Protein 2J67 (pdb70)

Secondary structure (DSSP, 8-state):
---S--EEEEEE--GGGHHHIIIIIHHHHTT-----EEEHHHH--TTS-HHHHHHHHHHTEEEEEEEE-HHHHHHTGGGTHHHHTT---EEEEESS---GGGS-TT-HHHHHHHHTT-SEEPPSSGGGHHHHHHHHHHHH-/---SEEEEEE--GGGHHHIIIIIHHHHHHSSTT--EEEHHHH--TTS-HHHHHHHHHHTEEEEEEEESHHIIIIIHHHHHHHHHHTTTTTS--TTEEEEESS-------S-SEEPPSSGGGHHHHHHHHHHHH-

Foldseek 3Di:
DAPQADFQEEEDEDVVCVCCCPVPVVVLVCVVVPGGYHYCVPDVDPVDDLLVVVCCRQRNYLAYEYEDDQRCQVPPCVSCCVPVVPDPNYAYEDAYDDPLVSHDPPPVVVSVCVVVVVHQYDDPPVVCVVVSSVVVVVVRD/DQADALEEEAEFVVCVCCCPVPVVCLLCVVPVPHGYDYCVPQPDVVDDLLRSVVCSQVNHQAYEYEDDPSCVVPPVVSVVVVCVVVVVLVDPDLRYAYEDDDDDDPCSPDRHQYDDPDPVCSVVSSVVVNVSSD

Sequence (275 aa):
LKRNNVRFHAFISYSEHDSLWVKNELIPNLEKEDSILICLYESYFDPGKSISENIVSFIEKSYYKSIFVLSPNFVQNEWCHYEFYFAHHNHIILILLEPIPFYCIPTRYHKLKALLEKKAYLEWPKDRRKCGLFWANLRAAINRNVRFHAFISYSEHDSLWVKNELIPNLEKEDGSILICLYESYFDPGKSISENIVSFIEKSYKSIFVLSPNFVQNEWCHYEFYFAHHNLFHENSDHIILILLEPIPFYEKKAYLEWPKDRRKCGLFWANLRAAIN

InterPro domains:
  IPR000157 Toll/interleukin-1 receptor homology (TIR) domain [PF01582] (637-775)
  IPR000157 Toll/interleukin-1 receptor homology (TIR) domain [PS50104] (632-775)
  IPR000157 Toll/interleukin-1 receptor homology (TIR) domain [SM00255] (633-778)
  IPR000483 Cysteine-rich flanking region, C-terminal [SM00082] (522-575)
  IPR001611 Leucine-rich repeat [PF13855] (73-129)
  IPR001611 Leucine-rich repeat [PS51450] (97-118)
  IPR003591 Leucine-rich repeat, typical subtype [SM00369] (71-94)
  IPR003591 Leucine-rich repeat, typical subtype [SM00369] (116-139)
  IPR003591 Leucine-rich repeat, typical subtype [SM00369] (371-395)
  IPR003591 Leucine-rich repeat, typical subtype [SM00369] (441-465)
  IPR017241 Toll-like receptor [PIRSF037595] (2-784)
  IPR032675 Leucine-rich repeat domain superfamily [G3DSA:3.80.10.10] (30-579)
  IPR035897 Toll/interleukin-1 receptor homology (TIR) domain superfamily [G3DSA:3.40.50.10140] (623-781)
  IPR035897 Toll/interleukin-1 receptor homology (TIR) domain superfamily [SSF52200] (630-776)

Organism: Homo sapiens (NCBI:txid9606)

CATH classification: 3.40.50.10140

B-factor: mean 34.03, std 8.33, range [13.89, 66.3]

Structure (mmCIF, N/CA/C/O backbone):
data_2J67
#
_entry.id   2J67
#
_cell.length_a   66.200
_cell.length_b   43.300
_cell.length_c   71.300
_cell.angle_alpha   90.00
_cell.angle_beta   101.00
_cell.angle_gamma   90.00
#
_symmetry.space_group_name_H-M   'P 1 21 1'
#
loop_
_entity.id
_entity.type
_entity.pdbx_description
1 polymer 'TOLL LIKE RECEPTOR 10'
2 water water
#
loop_
_atom_site.group_PDB
_atom_site.id
_atom_site.type_symbol
_atom_site.label_atom_id
_atom_site.label_alt_id
_atom_site.label_comp_id
_atom_site.label_asym_id
_atom_site.label_entity_id
_atom_site.label_seq_id
_atom_site.pdbx_PDB_ins_code
_atom_site.Cartn_x
_atom_site.Cartn_y
_atom_site.Cartn_z
_atom_site.occupancy
_atom_site.B_iso_or_equiv
_atom_site.auth_seq_id
_atom_site.auth_comp_id
_atom_site.auth_asym_id
_atom_site.auth_atom_id
_atom_site.pdbx_PDB_model_num
ATOM 1 N N . LEU A 1 30 ? 35.894 13.908 59.432 1.00 44.70 628 LEU A N 1
ATOM 2 C CA . LEU A 1 30 ? 35.770 15.241 60.103 1.00 45.03 628 LEU A CA 1
ATOM 3 C C . LEU A 1 30 ? 37.073 15.616 60.810 1.00 45.52 628 LEU A C 1
ATOM 4 O O . LEU A 1 30 ? 37.547 14.877 61.677 1.00 45.54 628 LEU A O 1
ATOM 9 N N . LYS A 1 31 ? 37.630 16.775 60.448 1.00 45.92 629 LYS A N 1
ATOM 10 C CA . LYS A 1 31 ? 38.968 17.183 60.894 1.00 45.68 629 LYS A CA 1
ATOM 11 C C . LYS A 1 31 ? 38.997 17.655 62.346 1.00 45.33 629 LYS A C 1
ATOM 12 O O . LYS A 1 31 ? 37.980 18.110 62.873 1.00 46.97 629 LYS A O 1
ATOM 18 N N . ARG A 1 32 ? 40.162 17.529 62.988 1.00 44.11 630 ARG A N 1
ATOM 19 C CA . ARG A 1 32 ? 40.338 17.906 64.395 1.00 43.39 630 ARG A CA 1
ATOM 20 C C . ARG A 1 32 ? 41.355 19.047 64.546 1.00 42.42 630 ARG A C 1
ATOM 21 O O . ARG A 1 32 ? 42.183 19.285 63.658 1.00 41.94 630 ARG A O 1
ATOM 29 N N . ASN A 1 33 ? 41.266 19.728 65.689 1.00 41.95 631 ASN A N 1
ATOM 30 C CA A ASN A 1 33 ? 42.154 20.836 66.027 0.50 41.65 631 ASN A CA 1
ATOM 31 C CA B ASN A 1 33 ? 42.076 20.916 66.027 0.50 41.69 631 ASN A CA 1
ATOM 32 C C . ASN A 1 33 ? 42.700 21.596 64.826 1.00 41.12 631 ASN A C 1
ATOM 33 O O . ASN A 1 33 ? 43.917 21.677 64.686 1.00 41.22 631 ASN A O 1
ATOM 42 N N . VAL A 1 34 ? 41.830 22.122 63.968 1.00 40.74 632 VAL A N 1
ATOM 43 C CA . VAL A 1 34 ? 42.276 22.798 62.754 1.00 41.38 632 VAL A CA 1
ATOM 44 C C . VAL A 1 34 ? 42.695 24.208 63.125 1.00 41.86 632 VAL A C 1
ATOM 45 O O . VAL A 1 34 ? 41.912 24.962 63.694 1.00 42.74 632 VAL A O 1
ATOM 49 N N . ARG A 1 35 ? 43.939 24.558 62.847 1.00 40.87 633 ARG A N 1
ATOM 50 C CA . ARG A 1 35 ? 44.449 25.880 63.235 1.00 40.34 633 ARG A CA 1
ATOM 51 C C . ARG A 1 35 ? 44.709 26.786 62.034 1.00 39.48 633 ARG A C 1
ATOM 52 O O . ARG A 1 35 ? 44.978 27.969 62.242 1.00 38.61 633 ARG A O 1
ATOM 60 N N . PHE A 1 36 ? 44.664 26.211 60.809 1.00 38.67 634 PHE A N 1
ATOM 61 C CA . PHE A 1 36 ? 45.017 26.894 59.541 1.00 37.20 634 PHE A CA 1
ATOM 62 C C . PHE A 1 36 ? 43.991 26.631 58.418 1.00 36.76 634 PHE A C 1
ATOM 63 O O . PHE A 1 36 ? 43.448 25.537 58.295 1.00 37.88 634 PHE A O 1
ATOM 71 N N . HIS A 1 37 ? 43.721 27.641 57.595 1.00 35.34 635 HIS A N 1
ATOM 72 C CA . HIS A 1 37 ? 42.963 27.434 56.372 1.00 32.51 635 HIS A CA 1
ATOM 73 C C . HIS A 1 37 ? 43.727 26.557 55.357 1.00 31.69 635 HIS A C 1
ATOM 74 O O . HIS A 1 37 ? 43.113 25.766 54.648 1.00 31.74 635 HIS A O 1
ATOM 81 N N . ALA A 1 38 ? 45.049 26.716 55.279 1.00 28.44 636 ALA A N 1
ATOM 82 C CA . ALA A 1 38 ? 45.823 26.109 54.218 1.00 28.87 636 ALA A CA 1
ATOM 83 C C . ALA A 1 38 ? 47.258 25.874 54.668 1.00 27.99 636 ALA A C 1
ATOM 84 O O . ALA A 1 38 ? 47.853 26.722 55.324 1.00 29.38 636 ALA A O 1
ATOM 86 N N . PHE A 1 39 ? 47.744 24.688 54.348 1.00 24.83 637 PHE A N 1
ATOM 87 C CA . PHE A 1 39 ? 49.143 24.349 54.466 1.00 25.86 637 PHE A CA 1
ATOM 88 C C . PHE A 1 39 ? 49.692 24.416 53.041 1.00 24.66 637 PHE A C 1
ATOM 89 O O . PHE A 1 39 ? 49.021 23.968 52.134 1.00 24.80 637 PHE A O 1
ATOM 97 N N . ILE A 1 40 ? 50.861 25.040 52.862 1.00 24.20 638 ILE A N 1
ATOM 98 C CA . ILE A 1 40 ? 51.492 25.104 51.551 1.00 24.41 638 ILE A CA 1
ATOM 99 C C . ILE A 1 40 ? 52.834 24.390 51.622 1.00 23.86 638 ILE A C 1
ATOM 100 O O . ILE A 1 40 ? 53.748 24.800 52.383 1.00 24.56 638 ILE A O 1
ATOM 105 N N . SER A 1 41 ? 52.929 23.314 50.836 1.00 23.60 639 SER A N 1
ATOM 106 C CA . SER A 1 41 ? 54.125 22.505 50.748 1.00 23.68 639 SER A CA 1
ATOM 107 C C . SER A 1 41 ? 54.839 22.803 49.443 1.00 24.81 639 SER A C 1
ATOM 108 O O . SER A 1 41 ? 54.242 22.684 48.368 1.00 27.14 639 SER A O 1
ATOM 111 N N . TYR A 1 42 ? 56.127 23.122 49.506 1.00 25.29 640 TYR A N 1
ATOM 112 C CA . TYR A 1 42 ? 56.876 23.482 48.296 1.00 22.53 640 TYR A CA 1
ATOM 113 C C . TYR A 1 42 ? 58.342 23.332 48.485 1.00 22.39 640 TYR A C 1
ATOM 114 O O . TYR A 1 42 ? 58.795 23.332 49.608 1.00 23.25 640 TYR A O 1
ATOM 123 N N . SER A 1 43 ? 59.078 23.210 47.370 1.00 23.86 641 SER A N 1
ATOM 124 C CA . SER A 1 43 ? 60.512 23.428 47.324 1.00 23.12 641 SER A CA 1
ATOM 125 C C . SER A 1 43 ? 60.850 24.888 47.502 1.00 24.59 641 SER A C 1
ATOM 126 O O . SER A 1 43 ? 60.311 25.757 46.782 1.00 21.82 641 SER A O 1
ATOM 129 N N . GLU A 1 44 ? 61.833 25.151 48.370 1.00 25.24 642 GLU A N 1
ATOM 130 C CA . GLU A 1 44 ? 62.340 26.504 48.502 1.00 26.41 642 GLU A CA 1
ATOM 131 C C . GLU A 1 44 ? 62.776 27.085 47.128 1.00 26.93 642 GLU A C 1
ATOM 132 O O . GLU A 1 44 ? 62.713 28.289 46.922 1.00 25.48 642 GLU A O 1
ATOM 138 N N . HIS A 1 45 ? 63.155 26.241 46.168 1.00 26.27 643 HIS A N 1
ATOM 139 C CA . HIS A 1 45 ? 63.470 26.744 44.809 1.00 25.99 643 HIS A CA 1
ATOM 140 C C . HIS A 1 45 ? 62.262 27.372 44.084 1.00 24.94 643 HIS A C 1
ATOM 141 O O . HIS A 1 45 ? 62.425 28.124 43.138 1.00 24.78 643 HIS A O 1
ATOM 148 N N . ASP A 1 46 ? 61.056 27.104 44.581 1.00 24.90 644 ASP A N 1
ATOM 149 C CA . ASP A 1 46 ? 59.832 27.675 44.043 1.00 23.68 644 ASP A CA 1
ATOM 150 C C . ASP A 1 46 ? 59.244 28.730 44.982 1.00 22.83 644 ASP A C 1
ATOM 151 O O . ASP A 1 46 ? 58.075 29.099 44.832 1.00 22.44 644 ASP A O 1
ATOM 156 N N . SER A 1 47 ? 60.066 29.175 45.934 1.00 22.42 645 SER A N 1
ATOM 157 C CA . SER A 1 47 ? 59.765 30.301 46.890 1.00 24.94 645 SER A CA 1
ATOM 158 C C . SER A 1 47 ? 59.137 31.546 46.273 1.00 23.78 645 SER A C 1
ATOM 159 O O . SER A 1 47 ? 58.164 32.106 46.771 1.00 26.69 645 SER A O 1
ATOM 162 N N . LEU A 1 48 ? 59.750 32.011 45.225 1.00 22.70 646 LEU A N 1
ATOM 163 C CA . LEU A 1 48 ? 59.348 33.287 44.701 1.00 23.53 646 LEU A CA 1
ATOM 164 C C . LEU A 1 48 ? 57.918 33.180 44.197 1.00 21.62 646 LEU A C 1
ATOM 165 O O . LEU A 1 48 ? 57.110 34.017 44.505 1.00 22.38 646 LEU A O 1
ATOM 170 N N . TRP A 1 49 ? 57.538 32.087 43.564 1.00 19.84 647 TRP A N 1
ATOM 171 C CA . TRP A 1 49 ? 56.166 31.993 43.103 1.00 19.79 647 TRP A CA 1
ATOM 172 C C . TRP A 1 49 ? 55.252 31.873 44.293 1.00 19.08 647 TRP A C 1
ATOM 173 O O . TR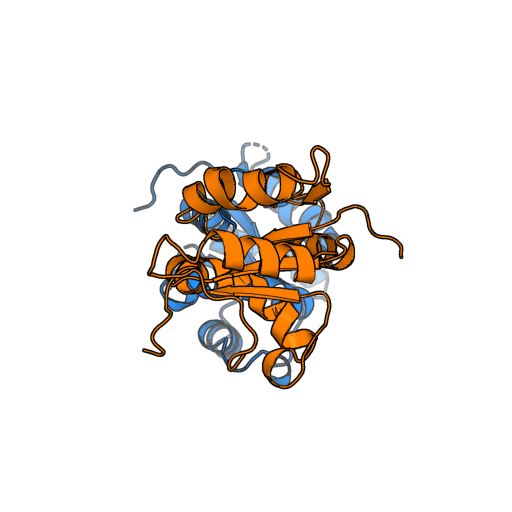P A 1 49 ? 54.171 32.456 44.331 1.00 17.13 647 TRP A O 1
ATOM 184 N N . VAL A 1 50 ? 55.656 31.064 45.263 1.00 21.11 648 VAL A N 1
ATOM 185 C CA . VAL A 1 50 ? 54.797 30.800 46.392 1.00 21.16 648 VAL A CA 1
ATOM 186 C C . VAL A 1 50 ? 54.522 32.098 47.141 1.00 22.39 648 VAL A C 1
ATOM 187 O O . VAL A 1 50 ? 53.376 32.425 47.447 1.00 23.98 648 VAL A O 1
ATOM 191 N N . LYS A 1 51 ? 55.574 32.830 47.432 1.00 23.34 649 LYS A N 1
ATOM 192 C CA . LYS A 1 51 ? 55.447 34.038 48.242 1.00 25.66 649 LYS A CA 1
ATOM 193 C C . LYS A 1 51 ? 55.059 35.325 47.464 1.00 24.84 649 LYS A C 1
ATOM 194 O O . LYS A 1 51 ? 54.324 36.164 47.985 1.00 24.02 649 LYS A O 1
ATOM 200 N N . ASN A 1 52 ? 55.485 35.460 46.215 1.00 25.91 650 ASN A N 1
ATOM 201 C CA . ASN A 1 52 ? 55.028 36.588 45.339 1.00 26.61 650 ASN A CA 1
ATOM 202 C C . ASN A 1 52 ? 53.701 36.436 44.569 1.00 26.16 650 ASN A C 1
ATOM 203 O O . ASN A 1 52 ? 53.174 37.456 44.091 1.00 27.33 650 ASN A O 1
ATOM 208 N N . GLU A 1 53 ? 53.230 35.195 44.347 1.00 23.94 651 GLU A N 1
ATOM 209 C CA . GLU A 1 53 ? 52.000 34.924 43.592 1.00 25.04 651 GLU A CA 1
ATOM 210 C C . GLU A 1 53 ? 50.913 34.244 44.462 1.00 25.50 651 GLU A C 1
ATOM 211 O O . GLU A 1 53 ? 49.860 34.845 44.732 1.00 25.51 651 GLU A O 1
ATOM 217 N N . LEU A 1 54 ? 51.164 33.000 44.886 1.00 24.70 652 LEU A N 1
ATOM 218 C CA . LEU A 1 54 ? 50.172 32.203 45.640 1.00 24.73 652 LEU A CA 1
ATOM 219 C C . LEU A 1 54 ? 49.708 32.816 46.966 1.00 24.12 652 LEU A C 1
ATOM 220 O O . LEU A 1 54 ? 48.517 32.954 47.194 1.00 25.16 652 LEU A O 1
ATOM 225 N N . ILE A 1 55 ? 50.613 33.149 47.868 1.00 23.22 653 ILE A N 1
ATOM 226 C CA . ILE A 1 55 ? 50.156 33.697 49.150 1.00 24.10 653 ILE A CA 1
ATOM 227 C C . ILE A 1 55 ? 49.419 35.034 48.997 1.00 25.74 653 ILE A C 1
ATOM 228 O O . ILE A 1 55 ? 48.368 35.208 49.587 1.00 28.04 653 ILE A O 1
ATOM 233 N N . PRO A 1 56 ? 49.956 35.994 48.226 1.00 26.87 654 PRO A N 1
ATOM 234 C CA . PRO A 1 56 ? 49.134 37.190 48.006 1.00 29.10 654 PRO A CA 1
ATOM 235 C C . PRO A 1 56 ? 47.706 36.903 47.517 1.00 30.94 654 PRO A C 1
ATOM 236 O O . PRO A 1 56 ? 46.764 37.540 47.964 1.00 30.36 654 PRO A O 1
ATOM 240 N N . ASN A 1 57 ? 47.536 35.929 46.634 1.00 33.27 655 ASN A N 1
ATOM 241 C CA . ASN A 1 57 ? 46.193 35.620 46.160 1.00 33.83 655 ASN A CA 1
ATOM 242 C C . ASN A 1 57 ? 45.289 34.930 47.204 1.00 35.02 655 ASN A C 1
ATOM 243 O O . ASN A 1 57 ? 44.077 35.097 47.154 1.00 36.26 655 ASN A O 1
ATOM 248 N N . LEU A 1 58 ? 45.868 34.166 48.127 1.00 35.61 656 LEU A N 1
ATOM 249 C CA . LEU A 1 58 ? 45.094 33.544 49.220 1.00 37.39 656 LEU A CA 1
ATOM 250 C C . LEU A 1 58 ? 44.694 34.591 50.257 1.00 39.69 656 LEU A C 1
ATOM 251 O O . LEU A 1 58 ? 43.533 34.663 50.672 1.00 39.48 656 LEU A O 1
ATOM 256 N N . GLU A 1 59 ? 45.642 35.440 50.629 1.00 42.17 657 GLU A N 1
ATOM 257 C CA . GLU A 1 59 ? 45.337 36.577 51.480 1.00 44.80 657 GLU A CA 1
ATOM 258 C C . GLU A 1 59 ? 44.377 37.561 50.769 1.00 48.09 657 GLU A C 1
ATOM 259 O O . GLU A 1 59 ? 44.410 38.767 51.030 1.00 49.16 657 GLU A O 1
ATOM 265 N N . LYS A 1 60 ? 43.529 37.046 49.869 1.00 51.11 658 LYS A N 1
ATOM 266 C CA . LYS A 1 60 ? 42.363 37.789 49.367 1.00 52.43 658 LYS A CA 1
ATOM 267 C C . LYS A 1 60 ? 41.043 37.325 50.008 1.00 54.36 658 LYS A C 1
ATOM 268 O O . LYS A 1 60 ? 39.965 37.457 49.421 1.00 55.47 658 LYS A O 1
ATOM 274 N N . GLU A 1 61 ? 41.170 36.723 51.188 1.00 55.24 659 GLU A N 1
ATOM 275 C CA . GLU A 1 61 ? 40.470 37.215 52.378 1.00 56.13 659 GLU A CA 1
ATOM 276 C C . GLU A 1 61 ? 41.687 37.659 53.198 1.00 56.51 659 GLU A C 1
ATOM 277 O O . GLU A 1 61 ? 42.453 36.819 53.692 1.00 56.89 659 GLU A O 1
ATOM 283 N N . ASP A 1 62 ? 41.908 38.967 53.276 1.00 56.47 660 ASP A N 1
ATOM 284 C CA . ASP A 1 62 ? 43.239 39.502 53.604 1.00 56.61 660 ASP A CA 1
ATOM 285 C C . ASP A 1 62 ? 43.590 39.433 55.077 1.00 56.73 660 ASP A C 1
ATOM 286 O O . ASP A 1 62 ? 44.702 39.787 55.458 1.00 56.69 660 ASP A O 1
ATOM 291 N N . SER A 1 64 ? 42.980 37.829 57.549 1.00 31.58 662 SER A N 1
ATOM 292 C CA . SER A 1 64 ? 42.306 36.797 58.341 1.00 32.44 662 SER A CA 1
ATOM 293 C C . SER A 1 64 ? 42.632 35.342 57.947 1.00 32.78 662 SER A C 1
ATOM 294 O O . SER A 1 64 ? 42.371 34.437 58.730 1.00 35.76 662 SER A O 1
ATOM 297 N N . ILE A 1 65 ? 43.183 35.098 56.765 1.00 31.55 663 ILE A N 1
ATOM 298 C CA . ILE A 1 65 ? 43.476 33.709 56.362 1.00 31.18 663 ILE A CA 1
ATOM 299 C C . ILE A 1 65 ? 44.775 33.241 56.958 1.00 30.14 663 ILE A C 1
ATOM 300 O O . ILE A 1 65 ? 45.779 33.943 56.916 1.00 29.81 663 ILE A O 1
ATOM 305 N N . LEU A 1 66 ? 44.746 32.034 57.509 1.00 29.47 664 LEU A N 1
ATOM 306 C CA . LEU A 1 66 ? 45.816 31.562 58.350 1.00 27.88 664 LEU A CA 1
ATOM 307 C C . LEU A 1 66 ? 46.476 30.440 57.588 1.00 28.09 664 LEU A C 1
ATOM 308 O O . LEU A 1 66 ? 45.809 29.465 57.226 1.00 27.21 664 LEU A O 1
ATOM 313 N N . ILE A 1 67 ? 47.790 30.588 57.367 1.00 27.66 665 ILE A N 1
ATOM 314 C CA . ILE A 1 67 ? 48.576 29.771 56.463 1.00 25.20 665 ILE A CA 1
ATOM 315 C C . ILE A 1 67 ? 49.691 29.064 57.235 1.00 25.50 665 ILE A C 1
ATOM 316 O O . ILE A 1 67 ? 50.496 29.687 57.918 1.00 26.26 665 ILE A O 1
ATOM 321 N N . CYS A 1 68 ? 49.735 27.741 57.131 1.00 25.40 666 CYS A N 1
ATOM 322 C CA . CYS A 1 68 ? 50.811 26.960 57.723 1.00 23.65 666 CYS A CA 1
ATOM 323 C C . CYS A 1 68 ? 51.887 26.712 56.690 1.00 22.84 666 CYS A C 1
ATOM 324 O O . CYS A 1 68 ? 51.640 26.246 55.559 1.00 24.14 666 CYS A O 1
ATOM 327 N N . LEU A 1 69 ? 53.104 26.977 57.110 1.00 21.78 667 LEU A N 1
ATOM 328 C CA . LEU A 1 69 ? 54.271 26.878 56.262 1.00 22.93 667 LEU A CA 1
ATOM 329 C C . LEU A 1 69 ? 55.304 26.194 57.129 1.00 22.32 667 LEU A C 1
ATOM 330 O O . LEU A 1 69 ? 55.481 26.524 58.279 1.00 21.91 667 LEU A O 1
ATOM 335 N N . TYR A 1 70 ? 56.046 25.286 56.549 1.00 24.16 668 TYR A N 1
ATOM 336 C CA . TYR A 1 70 ? 57.106 24.603 57.256 1.00 24.10 668 TYR A CA 1
ATOM 337 C C . TYR A 1 70 ? 58.105 25.538 57.879 1.00 24.66 668 TYR A C 1
ATOM 338 O O . TYR A 1 70 ? 58.533 25.310 59.012 1.00 23.94 668 TYR A O 1
ATOM 347 N N . GLU A 1 71 ? 58.469 26.615 57.166 1.00 25.63 669 GLU A N 1
ATOM 348 C CA . GLU A 1 71 ? 59.507 27.490 57.631 1.00 25.32 669 GLU A CA 1
ATOM 349 C C . GLU A 1 71 ? 59.097 28.132 58.952 1.00 25.18 669 GLU A C 1
ATOM 350 O O . GLU A 1 71 ? 59.953 28.424 59.796 1.00 24.47 669 GLU A O 1
ATOM 356 N N . SER A 1 72 ? 57.803 28.328 59.161 1.00 25.02 670 SER A N 1
ATOM 357 C CA . SER A 1 72 ? 57.371 29.009 60.381 1.00 26.50 670 SER A CA 1
ATOM 358 C C . SER A 1 72 ? 56.774 28.093 61.449 1.00 25.70 670 SER A C 1
ATOM 359 O O . SER A 1 72 ? 56.729 28.504 62.591 1.00 23.25 670 SER A O 1
ATOM 362 N N . TYR A 1 73 ? 56.383 26.857 61.116 1.00 26.26 671 TYR A N 1
ATOM 363 C CA . TYR A 1 73 ? 55.797 25.954 62.139 1.00 27.70 671 TYR A CA 1
ATOM 364 C C . TYR A 1 73 ? 56.465 24.591 62.370 1.00 28.69 671 TYR A C 1
ATOM 365 O O . TYR A 1 73 ? 56.012 23.829 63.245 1.00 28.66 671 TYR A O 1
ATOM 374 N N . PHE A 1 74 ? 57.515 24.255 61.629 1.00 28.57 672 PHE A N 1
ATOM 375 C CA . PHE A 1 74 ? 58.247 23.029 61.956 1.00 28.51 672 PHE A CA 1
ATOM 376 C C . PHE A 1 74 ? 58.810 23.173 63.369 1.00 28.30 672 PHE A C 1
ATOM 377 O O . PHE A 1 74 ? 59.493 24.140 63.685 1.00 28.40 672 PHE A O 1
ATOM 385 N N . ASP A 1 75 ? 58.458 22.213 64.219 1.00 27.99 673 ASP A N 1
ATOM 386 C CA . ASP A 1 75 ? 58.871 22.164 65.612 1.00 27.80 673 ASP A CA 1
ATOM 387 C C . ASP A 1 75 ? 59.875 21.026 65.783 1.00 27.78 673 ASP A C 1
ATOM 388 O O . ASP A 1 75 ? 59.509 19.860 65.713 1.00 25.93 673 ASP A O 1
ATOM 393 N N . PRO A 1 76 ? 61.149 21.355 66.033 1.00 28.70 674 PRO A N 1
ATOM 394 C CA . PRO A 1 76 ? 62.100 20.259 66.115 1.00 28.82 674 PRO A CA 1
ATOM 395 C C . PRO A 1 76 ? 61.951 19.445 67.398 1.00 28.38 674 PRO A C 1
ATOM 396 O O . PRO A 1 76 ? 62.601 18.421 67.549 1.00 27.71 674 PRO A O 1
ATOM 400 N N . GLY A 1 77 ? 61.126 19.910 68.333 1.00 28.95 675 GLY A N 1
ATOM 401 C CA . GLY A 1 77 ? 60.741 19.086 69.501 1.00 29.06 675 GLY A CA 1
ATOM 402 C C . GLY A 1 77 ? 59.875 17.880 69.137 1.00 29.02 675 GLY A C 1
ATOM 403 O O . GLY A 1 77 ? 59.666 17.001 69.971 1.00 29.04 675 GLY A O 1
ATOM 404 N N . LYS A 1 78 ? 59.340 17.850 67.907 1.00 28.92 676 LYS A N 1
ATOM 405 C CA . LYS A 1 78 ? 58.634 16.667 67.374 1.00 28.72 676 LYS A CA 1
ATOM 406 C C . LYS A 1 78 ? 59.429 16.063 66.240 1.00 27.44 676 LYS A C 1
ATOM 407 O O . LYS A 1 78 ? 60.268 16.724 65.653 1.00 26.70 676 LYS A O 1
ATOM 413 N N . SER A 1 79 ? 59.092 14.823 65.884 1.00 26.88 677 SER A N 1
ATOM 414 C CA . SER A 1 79 ? 59.742 14.122 64.768 1.00 25.93 677 SER A CA 1
ATOM 415 C C . SER A 1 79 ? 59.338 14.723 63.441 1.00 24.89 677 SER A C 1
ATOM 416 O O . SER A 1 79 ? 58.316 15.350 63.320 1.00 25.77 677 SER A O 1
ATOM 419 N N . ILE A 1 80 ? 60.149 14.476 62.417 1.00 26.38 678 ILE A N 1
ATOM 420 C CA . ILE A 1 80 ? 59.910 15.025 61.099 1.00 24.44 678 ILE A CA 1
ATOM 421 C C . ILE A 1 80 ? 58.526 14.622 60.659 1.00 24.40 678 ILE A C 1
ATOM 422 O O . ILE A 1 80 ? 57.741 15.447 60.211 1.00 21.62 678 ILE A O 1
ATOM 427 N N . SER A 1 81 ? 58.224 13.322 60.755 1.00 24.12 679 SER A N 1
ATOM 428 C CA . SER A 1 81 ? 56.914 12.810 60.345 1.00 23.95 679 SER A CA 1
ATOM 429 C C . SER A 1 81 ? 55.750 13.391 61.137 1.00 24.74 679 SER A C 1
ATOM 430 O O . SER A 1 81 ? 54.663 13.548 60.601 1.00 25.52 679 SER A O 1
ATOM 433 N N . GLU A 1 82 ? 55.955 13.651 62.422 1.00 26.67 680 GLU A N 1
ATOM 434 C CA . GLU A 1 82 ? 54.888 14.183 63.283 1.00 27.73 680 GLU A CA 1
ATOM 435 C C . GLU A 1 82 ? 54.563 15.614 62.824 1.00 25.66 680 GLU A C 1
ATOM 436 O O . GLU A 1 82 ? 53.423 16.018 62.734 1.00 23.47 680 GLU A O 1
ATOM 442 N N . ASN A 1 83 ? 55.593 16.376 62.517 1.00 26.21 681 ASN A N 1
ATOM 443 C CA . ASN A 1 83 ? 55.385 17.706 61.914 1.00 25.74 681 ASN A CA 1
ATOM 444 C C . ASN A 1 83 ? 54.605 17.630 60.636 1.00 24.58 681 ASN A C 1
ATOM 445 O O . ASN A 1 83 ? 53.621 18.294 60.494 1.00 24.14 681 ASN A O 1
ATOM 450 N N . ILE A 1 84 ? 54.998 16.770 59.712 1.00 25.13 682 ILE A N 1
ATOM 451 C CA . ILE A 1 84 ? 54.287 16.704 58.449 1.00 25.25 682 ILE A CA 1
ATOM 452 C C . ILE A 1 84 ? 52.823 16.312 58.673 1.00 26.61 682 ILE A C 1
ATOM 453 O O . ILE A 1 84 ? 51.925 16.915 58.093 1.00 26.37 682 ILE A O 1
ATOM 458 N N . VAL A 1 85 ? 52.568 15.312 59.522 1.00 25.58 683 VAL A N 1
ATOM 459 C CA . VAL A 1 85 ? 51.190 14.969 59.880 1.00 25.37 683 VAL A CA 1
ATOM 460 C C . VAL A 1 85 ? 50.439 16.185 60.426 1.00 26.14 683 VAL A C 1
ATOM 461 O O . VAL A 1 85 ? 49.344 16.435 60.000 1.00 24.64 683 VAL A O 1
ATOM 465 N N . SER A 1 86 ? 51.032 16.935 61.357 1.00 27.08 684 SER A N 1
ATOM 466 C CA . SER A 1 86 ? 50.360 18.136 61.902 1.00 27.49 684 SER A CA 1
ATOM 467 C C . SER A 1 86 ? 50.056 19.144 60.823 1.00 26.49 684 SER A C 1
ATOM 468 O O . SER A 1 86 ? 48.936 19.696 60.768 1.00 27.83 684 SER A O 1
ATOM 471 N N . PHE A 1 87 ? 51.019 19.383 59.942 1.00 24.65 685 PHE A N 1
ATOM 472 C CA . PHE A 1 87 ? 50.776 20.338 58.859 1.00 25.04 685 PHE A CA 1
ATOM 473 C C . PHE A 1 87 ? 49.481 20.034 58.069 1.00 26.04 685 PHE A C 1
ATOM 474 O O . PHE A 1 87 ? 48.612 20.914 57.841 1.00 25.12 685 PHE A O 1
ATOM 482 N N . ILE A 1 88 ? 49.343 18.783 57.635 1.00 24.60 686 ILE A N 1
ATOM 483 C CA . ILE A 1 88 ? 48.222 18.422 56.807 1.00 23.95 686 ILE A CA 1
ATOM 484 C C . ILE A 1 88 ? 46.949 18.317 57.656 1.00 23.39 686 ILE A C 1
ATOM 485 O O . ILE A 1 88 ? 45.888 18.769 57.247 1.00 21.25 686 ILE A O 1
ATOM 490 N N . GLU A 1 89 ? 47.043 17.723 58.831 1.00 23.08 687 GLU A N 1
ATOM 491 C CA . GLU A 1 89 ? 45.809 17.401 59.545 1.00 26.34 687 GLU A CA 1
ATOM 492 C C . GLU A 1 89 ? 45.294 18.606 60.298 1.00 25.87 687 GLU A C 1
ATOM 493 O O . GLU A 1 89 ? 44.135 18.648 60.566 1.00 27.40 687 GLU A O 1
ATOM 499 N N . LYS A 1 90 ? 46.136 19.593 60.609 1.00 27.23 688 LYS A N 1
ATOM 500 C CA . LYS A 1 90 ? 45.658 20.801 61.316 1.00 28.57 688 LYS A CA 1
ATOM 501 C C . LYS A 1 90 ? 45.281 21.900 60.336 1.00 27.35 688 LYS A C 1
ATOM 502 O O . LYS A 1 90 ? 45.087 23.027 60.742 1.00 28.67 688 LYS A O 1
ATOM 508 N N . SER A 1 91 ? 45.157 21.567 59.055 1.00 27.64 689 SER A N 1
ATOM 509 C CA . SER A 1 91 ? 44.855 22.545 57.997 1.00 26.92 689 SER A CA 1
ATOM 510 C C . SER A 1 91 ? 43.625 22.129 57.207 1.00 27.26 689 SER A C 1
ATOM 511 O O . SER A 1 91 ? 43.550 20.977 56.796 1.00 26.33 689 SER A O 1
ATOM 514 N N . TYR A 1 92 ? 42.717 23.064 56.900 1.00 27.30 690 TYR A N 1
ATOM 515 C CA A TYR A 1 92 ? 41.532 22.724 56.094 0.50 28.05 690 TYR A CA 1
ATOM 516 C CA B TYR A 1 92 ? 41.525 22.743 56.093 0.50 27.06 690 TYR A CA 1
ATOM 517 C C . TYR A 1 92 ? 41.917 22.174 54.727 1.00 27.93 690 TYR A C 1
ATOM 518 O O . TYR A 1 92 ? 41.296 21.238 54.238 1.00 28.85 690 TYR A O 1
ATOM 535 N N . LYS A 1 93 ? 42.941 22.761 54.115 1.00 27.94 691 LYS A N 1
ATOM 536 C CA . LYS A 1 93 ? 43.480 22.247 52.861 1.00 27.86 691 LYS A CA 1
ATOM 537 C C . LYS A 1 93 ? 44.996 22.297 52.854 1.00 26.93 691 LYS A C 1
ATOM 538 O O . LYS A 1 93 ? 45.613 23.149 53.471 1.00 27.10 691 LYS A O 1
ATOM 544 N N . SER A 1 94 ? 45.580 21.353 52.145 1.00 26.60 692 SER A N 1
ATOM 545 C CA . SER A 1 94 ? 46.999 21.294 51.933 1.00 26.90 692 SER A CA 1
ATOM 546 C C . SER A 1 94 ? 47.204 21.525 50.482 1.00 27.04 692 SER A C 1
ATOM 547 O O . SER A 1 94 ? 46.528 20.865 49.685 1.00 29.15 692 SER A O 1
ATOM 550 N N . ILE A 1 95 ? 48.080 22.463 50.120 1.00 25.49 693 ILE A N 1
ATOM 551 C CA . ILE A 1 95 ? 48.348 22.752 48.710 1.00 26.06 693 ILE A CA 1
ATOM 552 C C . ILE A 1 95 ? 49.766 22.259 48.442 1.00 24.72 693 ILE A C 1
ATOM 553 O O . ILE A 1 95 ? 50.693 22.653 49.126 1.00 25.36 693 ILE A O 1
ATOM 558 N N . PHE A 1 96 ? 49.924 21.373 47.465 1.00 24.75 694 PHE A N 1
ATOM 559 C CA . PHE A 1 96 ? 51.245 20.884 47.065 1.00 24.91 694 PHE A CA 1
ATOM 560 C C . PHE A 1 96 ? 51.635 21.505 45.725 1.00 24.26 694 PHE A C 1
ATOM 561 O O . PHE A 1 96 ? 50.951 21.340 44.731 1.00 24.37 694 PHE A O 1
ATOM 569 N N . VAL A 1 97 ? 52.759 22.198 45.738 1.00 25.18 695 VAL A N 1
ATOM 570 C CA . VAL A 1 97 ? 53.311 22.869 44.605 1.00 24.74 695 VAL A CA 1
ATOM 571 C C . VAL A 1 97 ? 54.302 21.963 43.910 1.00 25.26 695 VAL A C 1
ATOM 572 O O . VAL A 1 97 ? 55.483 21.903 44.241 1.00 27.54 695 VAL A O 1
ATOM 576 N N . LEU A 1 98 ? 53.808 21.276 42.910 1.00 26.71 696 LEU A N 1
ATOM 577 C CA . LEU A 1 98 ? 54.561 20.285 42.213 1.00 27.50 696 LEU A CA 1
ATOM 578 C C . LEU A 1 98 ? 55.467 20.869 41.120 1.00 27.58 696 LEU A C 1
ATOM 579 O O . LEU A 1 98 ? 55.060 21.748 40.386 1.00 28.69 696 LE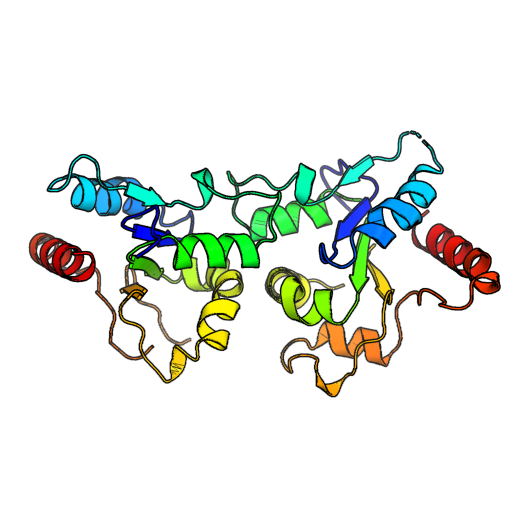U A O 1
ATOM 584 N N . SER A 1 99 ? 56.678 20.318 41.041 1.00 27.15 697 SER A N 1
ATOM 585 C CA . SER A 1 99 ? 57.726 20.662 40.088 1.00 26.26 697 SER A CA 1
ATOM 586 C C . SER A 1 99 ? 58.798 19.533 40.144 1.00 25.24 697 SER A C 1
ATOM 587 O O . SER A 1 99 ? 58.757 18.682 41.072 1.00 25.36 697 SER A O 1
ATOM 590 N N . PRO A 1 100 ? 59.746 19.510 39.173 1.00 24.78 698 PRO A N 1
ATOM 591 C CA . PRO A 1 100 ? 60.920 18.591 39.233 1.00 24.97 698 PRO A CA 1
ATOM 592 C C . PRO A 1 100 ? 61.703 18.728 40.566 1.00 25.33 698 PRO A C 1
ATOM 593 O O . PRO A 1 100 ? 62.063 17.741 41.195 1.00 23.05 698 PRO A O 1
ATOM 597 N N . ASN A 1 101 ? 61.905 19.959 41.038 1.00 27.39 699 ASN A N 1
ATOM 598 C CA . ASN A 1 101 ? 62.548 20.167 42.326 1.00 27.52 699 ASN A CA 1
ATOM 599 C C . ASN A 1 101 ? 61.755 19.606 43.502 1.00 26.63 699 ASN A C 1
ATOM 600 O O . ASN A 1 101 ? 62.335 19.064 44.421 1.00 28.95 699 ASN A O 1
ATOM 605 N N . PHE A 1 102 ? 60.446 19.779 43.515 1.00 27.46 700 PHE A N 1
ATOM 606 C CA . PHE A 1 102 ? 59.655 19.249 44.617 1.00 27.29 700 PHE A CA 1
ATOM 607 C C . PHE A 1 102 ? 59.747 17.720 44.610 1.00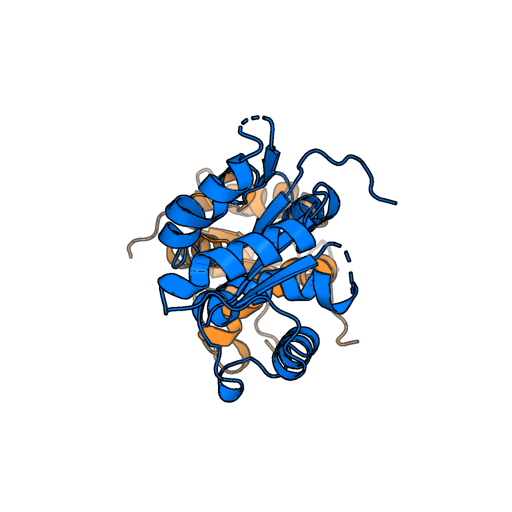 27.24 700 PHE A C 1
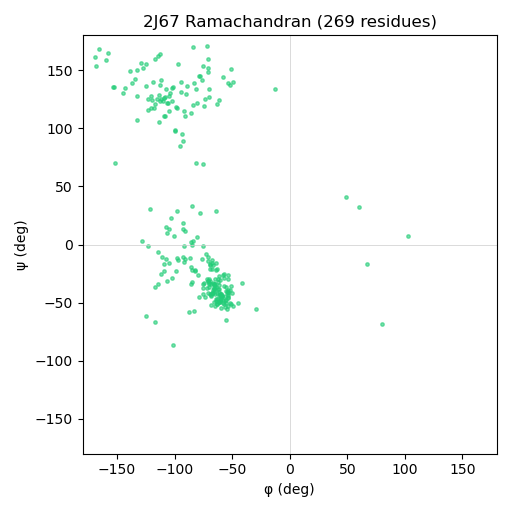ATOM 608 O O . PHE A 1 102 ? 60.018 17.115 45.610 1.00 27.02 700 PHE A O 1
ATOM 616 N N . VAL A 1 103 ? 59.546 17.103 43.444 1.00 28.58 701 VAL A N 1
ATOM 617 C CA . VAL A 1 103 ? 59.554 15.658 43.323 1.00 25.17 701 VAL A CA 1
ATOM 618 C C . VAL A 1 103 ? 60.908 15.084 43.692 1.00 26.39 701 VAL A C 1
ATOM 619 O O . VAL A 1 103 ? 61.000 14.186 44.505 1.00 28.19 701 VAL A O 1
ATOM 623 N N . GLN A 1 104 ? 61.974 15.629 43.142 1.00 27.02 702 GLN A N 1
ATOM 624 C CA . GLN A 1 104 ? 63.320 15.096 43.365 1.00 26.74 702 GLN A CA 1
ATOM 625 C C . GLN A 1 104 ? 63.845 15.264 44.777 1.00 27.47 702 GLN A C 1
ATOM 626 O O . GLN A 1 104 ? 64.622 14.421 45.226 1.00 23.77 702 GLN A O 1
ATOM 632 N N . ASN A 1 105 ? 63.472 16.369 45.456 1.00 27.55 703 ASN A N 1
ATOM 633 C CA . ASN A 1 105 ? 64.036 16.717 46.772 1.00 28.63 703 ASN A CA 1
ATOM 634 C C . ASN A 1 105 ? 63.129 16.660 48.011 1.00 28.83 703 ASN A C 1
ATOM 635 O O . ASN A 1 105 ? 63.641 16.498 49.111 1.00 28.23 703 ASN A O 1
ATOM 640 N N . GLU A 1 106 ? 61.824 16.803 47.829 1.00 28.21 704 GLU A N 1
ATOM 641 C CA . GLU A 1 106 ? 60.879 16.986 48.934 1.00 28.74 704 GLU A CA 1
ATOM 642 C C . GLU A 1 106 ? 59.901 15.855 49.115 1.00 29.18 704 GLU A C 1
ATOM 643 O O . GLU A 1 106 ? 59.476 15.540 50.244 1.00 28.41 704 GLU A O 1
ATOM 649 N N . TRP A 1 107 ? 59.510 15.242 48.007 1.00 30.05 705 TRP A N 1
ATOM 650 C CA . TRP A 1 107 ? 58.450 14.254 48.054 1.00 29.28 705 TRP A CA 1
ATOM 651 C C . TRP A 1 107 ? 58.819 13.081 48.946 1.00 28.88 705 TRP A C 1
ATOM 652 O O . TRP A 1 107 ? 57.939 12.495 49.585 1.00 30.40 705 TRP A O 1
ATOM 663 N N . CYS A 1 108 ? 60.101 12.761 49.034 1.00 27.57 706 CYS A N 1
ATOM 664 C CA . CYS A 1 108 ? 60.518 11.589 49.773 1.00 27.35 706 CYS A CA 1
ATOM 665 C C . CYS A 1 108 ? 60.056 11.640 51.237 1.00 27.72 706 CYS A C 1
ATOM 666 O O . CYS A 1 108 ? 59.819 10.604 51.812 1.00 28.56 706 CYS A O 1
ATOM 669 N N . HIS A 1 109 ? 59.854 12.844 51.801 1.00 27.27 707 HIS A N 1
ATOM 670 C CA . HIS A 1 109 ? 59.451 13.009 53.179 1.00 27.00 707 HIS A CA 1
ATOM 671 C C . HIS A 1 109 ? 57.935 12.948 53.359 1.00 26.89 707 HIS A C 1
ATOM 672 O O . HIS A 1 109 ? 57.455 12.824 54.485 1.00 29.08 707 HIS A O 1
ATOM 679 N N . TYR A 1 110 ? 57.182 12.991 52.259 1.00 27.45 708 TYR A N 1
ATOM 680 C CA . TYR A 1 110 ? 55.750 12.779 52.293 1.00 26.98 708 TYR A CA 1
ATOM 681 C C . TYR A 1 110 ? 55.305 11.342 51.952 1.00 28.31 708 TYR A C 1
ATOM 682 O O . TYR A 1 110 ? 54.152 10.959 52.244 1.00 28.50 708 TYR A O 1
ATOM 691 N N . GLU A 1 111 ? 56.207 10.528 51.413 1.00 28.24 709 GLU A N 1
ATOM 692 C CA . GLU A 1 111 ? 55.820 9.147 51.007 1.00 27.75 709 GLU A CA 1
ATOM 693 C C . GLU A 1 111 ? 55.174 8.370 52.141 1.00 26.53 709 GLU A C 1
ATOM 694 O O . GLU A 1 111 ? 54.191 7.686 51.899 1.00 26.84 709 GLU A O 1
ATOM 700 N N . PHE A 1 112 ? 55.689 8.497 53.375 1.00 27.35 710 PHE A N 1
ATOM 701 C CA . PHE A 1 112 ? 55.166 7.725 54.521 1.00 27.45 710 PHE A CA 1
ATOM 702 C C . PHE A 1 112 ? 53.705 8.056 54.781 1.00 27.73 710 PHE A C 1
ATOM 703 O O . PHE A 1 112 ? 52.961 7.232 55.351 1.00 27.68 710 PHE A O 1
ATOM 711 N N . TYR A 1 113 ? 53.303 9.269 54.400 1.00 28.87 711 TYR A N 1
ATOM 712 C CA . TYR A 1 113 ? 51.936 9.766 54.645 1.00 29.15 711 TYR A CA 1
ATOM 713 C C . TYR A 1 113 ? 51.001 9.267 53.554 1.00 28.79 711 TYR A C 1
ATOM 714 O O . TYR A 1 113 ? 49.988 8.599 53.813 1.00 27.14 711 TYR A O 1
ATOM 723 N N . PHE A 1 114 ? 51.332 9.585 52.319 1.00 29.29 712 PHE A N 1
ATOM 724 C CA . PHE A 1 114 ? 50.445 9.256 51.210 1.00 31.98 712 PHE A CA 1
ATOM 725 C C . PHE A 1 114 ? 50.451 7.773 50.788 1.00 33.09 712 PHE A C 1
ATOM 726 O O . PHE A 1 114 ? 49.538 7.346 50.082 1.00 33.60 712 PHE A O 1
ATOM 734 N N . ALA A 1 115 ? 51.408 6.973 51.272 1.00 33.95 713 ALA A N 1
ATOM 735 C CA . ALA A 1 115 ? 51.360 5.516 51.059 1.00 35.40 713 ALA A CA 1
ATOM 736 C C . ALA A 1 115 ? 50.147 4.904 51.740 1.00 36.43 713 ALA A C 1
ATOM 737 O O . ALA A 1 115 ? 49.719 3.830 51.357 1.00 35.98 713 ALA A O 1
ATOM 739 N N . HIS A 1 116 ? 49.591 5.593 52.742 1.00 38.61 714 HIS A N 1
ATOM 740 C CA . HIS A 1 116 ? 48.454 5.074 53.527 1.00 39.41 714 HIS A CA 1
ATOM 741 C C . HIS A 1 116 ? 47.237 6.013 53.669 1.00 40.04 714 HIS A C 1
ATOM 742 O O . HIS A 1 116 ? 46.269 5.689 54.373 1.00 39.33 714 HIS A O 1
ATOM 749 N N . HIS A 1 117 ? 47.299 7.178 53.023 1.00 41.05 715 HIS A N 1
ATOM 750 C CA . HIS A 1 117 ? 46.220 8.172 53.041 1.00 42.02 715 HIS A CA 1
ATOM 751 C C . HIS A 1 117 ? 45.881 8.530 51.592 1.00 42.91 715 HIS A C 1
ATOM 752 O O . HIS A 1 117 ? 46.749 8.444 50.719 1.00 44.22 715 HIS A O 1
ATOM 759 N N . ASN A 1 118 ? 44.637 8.936 51.335 1.00 43.67 716 ASN A N 1
ATOM 760 C CA . ASN A 1 118 ? 44.175 9.236 49.971 1.00 43.69 716 ASN A CA 1
ATOM 761 C C . ASN A 1 118 ? 44.130 10.727 49.696 1.00 44.14 716 ASN A C 1
ATOM 762 O O . ASN A 1 118 ? 45.172 11.340 49.445 1.00 43.85 716 ASN A O 1
ATOM 767 N N . HIS A 1 126 ? 40.222 18.928 49.725 1.00 38.84 724 HIS A N 1
ATOM 768 C CA . HIS A 1 126 ? 41.115 18.494 50.803 1.00 37.50 724 HIS A CA 1
ATOM 769 C C . HIS A 1 126 ? 42.611 18.633 50.433 1.00 35.56 724 HIS A C 1
ATOM 770 O O . HIS A 1 126 ? 43.318 19.460 51.006 1.00 31.55 724 HIS A O 1
ATOM 777 N N . ILE A 1 127 ? 43.096 17.828 49.485 1.00 35.20 725 ILE A N 1
ATOM 778 C CA . ILE A 1 127 ? 44.463 17.978 48.966 1.00 34.50 725 ILE A CA 1
ATOM 779 C C . ILE A 1 127 ? 44.414 18.665 47.621 1.00 34.43 725 ILE A C 1
ATOM 780 O O . ILE A 1 127 ? 43.740 18.181 46.712 1.00 32.73 725 ILE A O 1
ATOM 785 N N . ILE A 1 128 ? 45.129 19.787 47.490 1.00 33.52 726 ILE A N 1
ATOM 786 C CA . ILE A 1 128 ? 45.193 20.523 46.214 1.00 31.70 726 ILE A CA 1
ATOM 787 C C . ILE A 1 128 ? 46.603 20.424 45.610 1.00 30.73 726 ILE A C 1
ATOM 788 O O . ILE A 1 128 ? 47.613 20.717 46.251 1.00 30.76 726 ILE A O 1
ATOM 793 N N . LEU A 1 129 ? 46.660 19.969 44.372 1.00 29.99 727 LEU A N 1
ATOM 794 C CA . LEU A 1 129 ? 47.917 19.796 43.652 1.00 29.16 727 LEU A CA 1
ATOM 795 C C . LEU A 1 129 ? 47.993 20.848 42.583 1.00 27.17 727 LEU A C 1
ATOM 796 O O . LEU A 1 129 ? 47.101 20.955 41.744 1.00 26.61 727 LEU A O 1
ATOM 801 N N . ILE A 1 130 ? 49.070 21.613 42.572 1.00 26.52 728 ILE A N 1
ATOM 802 C CA . ILE A 1 130 ? 49.282 22.549 41.494 1.00 27.24 728 ILE A CA 1
ATOM 803 C C . ILE A 1 130 ? 50.482 22.074 40.704 1.00 26.75 728 ILE A C 1
ATOM 804 O O . ILE A 1 130 ? 51.462 21.684 41.317 1.00 28.86 728 ILE A O 1
ATOM 809 N N . LEU A 1 131 ? 50.447 22.115 39.368 1.00 25.09 729 LEU A N 1
ATOM 810 C CA . LEU A 1 131 ? 51.652 21.761 38.611 1.00 24.69 729 LEU A CA 1
ATOM 811 C C . LEU A 1 131 ? 52.272 23.094 38.240 1.00 23.54 729 LEU A C 1
ATOM 812 O O . LEU A 1 131 ? 51.806 23.775 37.327 1.00 21.95 729 LEU A O 1
ATOM 817 N N . LEU A 1 132 ? 53.276 23.507 39.012 1.00 23.67 730 LEU A N 1
ATOM 818 C CA . LEU A 1 132 ? 53.930 24.783 38.781 1.00 23.66 730 LEU A CA 1
ATOM 819 C C . LEU A 1 132 ? 54.851 24.680 37.557 1.00 24.37 730 LEU A C 1
ATOM 820 O O . LEU A 1 132 ? 54.987 25.633 36.770 1.00 25.26 730 LEU A O 1
ATOM 825 N N . GLU A 1 133 ? 55.486 23.529 37.418 1.00 23.11 731 GLU A N 1
ATOM 826 C CA . GLU A 1 133 ? 56.437 23.279 36.341 1.00 24.78 731 GLU A CA 1
ATOM 827 C C . GLU A 1 133 ? 56.259 21.805 35.904 1.00 24.80 731 GLU A C 1
ATOM 828 O O . GLU A 1 133 ? 56.176 20.950 36.740 1.00 25.86 731 GLU A O 1
ATOM 834 N N . PRO A 1 134 ? 56.207 21.513 34.595 1.00 27.70 732 PRO A N 1
ATOM 835 C CA . PRO A 1 134 ? 56.054 20.121 34.139 1.00 28.06 732 PRO A CA 1
ATOM 836 C C . PRO A 1 134 ? 57.054 19.165 34.766 1.00 29.70 732 PRO A C 1
ATOM 837 O O . PRO A 1 134 ? 58.148 19.570 35.130 1.00 32.17 732 PRO A O 1
ATOM 841 N N . ILE A 1 135 ? 56.657 17.906 34.907 1.00 30.11 733 ILE A N 1
ATOM 842 C CA . ILE A 1 135 ? 57.475 16.862 35.519 1.00 29.41 733 ILE A CA 1
ATOM 843 C C . ILE A 1 135 ? 57.591 15.758 34.460 1.00 30.15 733 ILE A C 1
ATOM 844 O O . ILE A 1 135 ? 56.581 15.174 34.089 1.00 33.22 733 ILE A O 1
ATOM 849 N N . PRO A 1 136 ? 58.793 15.469 33.954 1.00 28.95 734 PRO A N 1
ATOM 850 C CA . PRO A 1 136 ? 58.860 14.337 33.020 1.00 29.32 734 PRO A CA 1
ATOM 851 C C . PRO A 1 136 ? 58.637 12.989 33.740 1.00 29.60 734 PRO A C 1
ATOM 852 O O . PRO A 1 136 ? 59.272 12.694 34.750 1.00 28.50 734 PRO A O 1
ATOM 856 N N . PHE A 1 137 ? 57.697 12.198 33.255 1.00 30.57 735 PHE A N 1
ATOM 857 C CA . PHE A 1 137 ? 57.367 10.926 33.913 1.00 31.40 735 PHE A CA 1
ATOM 858 C C . PHE A 1 137 ? 58.597 10.078 34.165 1.00 29.13 735 PHE A C 1
ATOM 859 O O . PHE A 1 137 ? 58.728 9.464 35.200 1.00 28.53 735 PHE A O 1
ATOM 867 N N . TYR A 1 138 ? 59.540 10.127 33.252 1.00 28.82 736 TYR A N 1
ATOM 868 C CA . TYR A 1 138 ? 60.768 9.320 33.352 1.00 28.52 736 TYR A CA 1
ATOM 869 C C . TYR A 1 138 ? 61.790 9.696 34.425 1.00 29.22 736 TYR A C 1
ATOM 870 O O . TYR A 1 138 ? 62.705 8.916 34.662 1.00 29.90 736 TYR A O 1
ATOM 879 N N . CYS A 1 139 ? 61.641 10.864 35.074 1.00 28.53 737 CYS A N 1
ATOM 880 C CA . CYS A 1 139 ? 62.492 11.257 36.180 1.00 30.37 737 CYS A CA 1
ATOM 881 C C . CYS A 1 139 ? 61.828 10.967 37.559 1.00 30.14 737 CYS A C 1
ATOM 882 O O . CYS A 1 139 ? 62.484 11.041 38.585 1.00 30.77 737 CYS A O 1
ATOM 885 N N . ILE A 1 140 ? 60.543 10.638 37.572 1.00 29.31 738 ILE A N 1
ATOM 886 C CA . ILE A 1 140 ? 59.830 10.293 38.810 1.00 28.73 738 ILE A CA 1
ATOM 887 C C . ILE A 1 140 ? 60.181 8.912 39.351 1.00 28.46 738 ILE A C 1
ATOM 888 O O . ILE A 1 140 ? 59.935 7.939 38.691 1.00 30.31 738 ILE A O 1
ATOM 893 N N . PRO A 1 141 ? 60.736 8.820 40.573 1.00 29.04 739 PRO A N 1
ATOM 894 C CA . PRO A 1 141 ? 61.093 7.511 41.141 1.00 28.75 739 PRO A CA 1
ATOM 895 C C . PRO A 1 141 ? 59.952 6.469 41.060 1.00 28.28 739 PRO A C 1
ATOM 896 O O . PRO A 1 141 ? 58.786 6.795 41.268 1.00 29.94 739 PRO A O 1
ATOM 900 N N . THR A 1 142 ? 60.305 5.239 40.746 1.00 28.52 740 THR A N 1
ATOM 901 C CA . THR A 1 142 ? 59.343 4.166 40.508 1.00 28.27 740 THR A CA 1
ATOM 902 C C . THR A 1 142 ? 58.358 3.978 41.655 1.00 27.27 740 THR A C 1
ATOM 903 O O . THR A 1 142 ? 57.180 3.741 41.420 1.00 27.26 740 THR A O 1
ATOM 907 N N . ARG A 1 143 ? 58.847 4.102 42.887 1.00 27.11 741 ARG A N 1
ATOM 908 C CA . ARG A 1 143 ? 58.042 3.899 44.109 1.00 28.06 741 ARG A CA 1
ATOM 909 C C . ARG A 1 143 ? 56.938 4.946 44.334 1.00 25.69 741 ARG A C 1
ATOM 910 O O . ARG A 1 143 ? 56.027 4.725 45.120 1.00 22.15 741 ARG A O 1
ATOM 918 N N . TYR A 1 144 ? 57.008 6.089 43.665 1.00 26.15 742 TYR A N 1
ATOM 919 C CA . TYR A 1 144 ? 55.974 7.110 43.851 1.00 26.73 742 TYR A CA 1
ATOM 920 C C . TYR A 1 144 ? 54.758 6.789 43.009 1.00 27.15 742 TYR A C 1
ATOM 921 O O . TYR A 1 144 ? 54.426 7.509 42.059 1.00 27.06 742 TYR A O 1
ATOM 930 N N . HIS A 1 145 ? 54.047 5.734 43.409 1.00 28.19 743 HIS A N 1
ATOM 931 C CA . HIS A 1 145 ? 52.890 5.272 42.646 1.00 29.45 743 HIS A CA 1
ATOM 932 C C . HIS A 1 145 ? 51.732 6.249 42.616 1.00 28.85 743 HIS A C 1
ATOM 933 O O . HIS A 1 145 ? 51.158 6.509 41.578 1.00 28.11 743 HIS A O 1
ATOM 940 N N . LYS A 1 146 ? 51.336 6.741 43.770 1.00 29.92 744 LYS A N 1
ATOM 941 C CA . LYS A 1 146 ? 50.187 7.638 43.802 1.00 30.13 744 LYS A CA 1
ATOM 942 C C . LYS A 1 146 ? 50.488 8.957 43.063 1.00 31.34 744 LYS A C 1
ATOM 943 O O . LYS A 1 146 ? 49.622 9.465 42.354 1.00 32.63 744 LYS A O 1
ATOM 949 N N . LEU A 1 147 ? 51.707 9.473 43.191 1.00 31.10 745 LEU A N 1
ATOM 950 C CA . LEU A 1 147 ? 52.094 10.690 42.475 1.00 31.61 745 LEU A CA 1
ATOM 951 C C . LEU A 1 147 ? 51.995 10.524 40.985 1.00 33.05 745 LEU A C 1
ATOM 952 O O . LEU A 1 147 ? 51.547 11.438 40.285 1.00 34.03 745 LEU A O 1
ATOM 957 N N . LYS A 1 148 ? 52.454 9.379 40.485 1.00 32.97 746 LYS A N 1
ATOM 958 C CA . LYS A 1 148 ? 52.615 9.246 39.050 1.00 32.92 746 LYS A CA 1
ATOM 959 C C . LYS A 1 148 ? 51.223 9.084 38.448 1.00 32.64 746 LYS A C 1
ATOM 960 O O . LYS A 1 148 ? 50.952 9.620 37.371 1.00 33.12 746 LYS A O 1
ATOM 966 N N . ALA A 1 149 ? 50.328 8.439 39.201 1.00 31.04 747 ALA A N 1
ATOM 967 C CA . ALA A 1 149 ? 48.932 8.240 38.795 1.00 30.88 747 ALA A CA 1
ATOM 968 C C . ALA A 1 149 ? 48.103 9.540 38.845 1.00 30.01 747 ALA A C 1
ATOM 969 O O . ALA A 1 149 ? 47.254 9.782 37.981 1.00 29.61 747 ALA A O 1
ATOM 971 N N . LEU A 1 150 ? 48.333 10.393 39.832 1.00 31.01 748 LEU A N 1
ATOM 972 C CA . LEU A 1 150 ? 47.685 11.705 39.808 1.00 31.18 748 LEU A CA 1
ATOM 973 C C . LEU A 1 150 ? 48.126 12.470 38.556 1.00 30.92 748 LEU A C 1
ATOM 974 O O . LEU A 1 150 ? 47.289 13.005 37.835 1.00 30.56 748 LEU A O 1
ATOM 979 N N . LEU A 1 151 ? 49.433 12.503 38.298 1.00 30.68 749 LEU A N 1
ATOM 980 C CA . LEU A 1 151 ? 49.986 13.211 37.135 1.00 31.50 749 LEU A CA 1
ATOM 981 C C . LEU A 1 151 ? 49.406 12.680 35.817 1.00 32.73 749 LEU A C 1
ATOM 982 O O . LEU A 1 151 ? 49.038 13.459 34.936 1.00 33.21 749 LEU A O 1
ATOM 987 N N . GLU A 1 152 ? 49.327 11.352 35.704 1.00 34.10 750 GLU A N 1
ATOM 988 C CA . GLU A 1 152 ? 48.752 10.647 34.541 1.00 34.52 750 GLU A CA 1
ATOM 989 C C . GLU A 1 152 ? 47.318 11.063 34.234 1.00 35.24 750 GLU A C 1
ATOM 990 O O . GLU A 1 152 ? 46.986 11.337 33.087 1.00 34.91 750 GLU A O 1
ATOM 996 N N . LYS A 1 153 ? 46.465 11.102 35.259 1.00 36.59 751 LYS A N 1
ATOM 997 C CA . LYS A 1 153 ? 45.054 11.456 35.069 1.00 36.77 751 LYS A CA 1
ATOM 998 C C . LYS A 1 153 ? 44.878 12.982 35.111 1.00 36.06 751 LYS A C 1
ATOM 999 O O . LYS A 1 153 ? 43.768 13.486 35.020 1.00 36.54 751 LYS A O 1
ATOM 1005 N N . LYS A 1 154 ? 45.978 13.706 35.250 1.00 34.67 752 LYS A N 1
ATOM 1006 C CA . LYS A 1 154 ? 45.964 15.151 35.228 1.00 35.09 752 LYS A CA 1
ATOM 1007 C C . LYS A 1 154 ? 45.104 15.824 36.341 1.00 35.49 752 LYS A C 1
ATOM 1008 O O . LYS A 1 154 ? 44.580 16.930 36.154 1.00 35.61 752 LYS A O 1
ATOM 1014 N N . ALA A 1 155 ? 45.036 15.180 37.510 1.00 34.23 753 ALA A N 1
ATOM 1015 C CA . ALA A 1 155 ? 44.364 15.732 38.686 1.00 34.17 753 ALA A CA 1
ATOM 1016 C C . ALA A 1 155 ? 45.208 16.831 39.346 1.00 34.00 753 ALA A C 1
ATOM 1017 O O . ALA A 1 155 ? 45.716 16.668 40.456 1.00 33.88 753 ALA A O 1
ATOM 1019 N N . TYR A 1 156 ? 45.343 17.958 38.669 1.00 34.01 754 TYR A N 1
ATOM 1020 C CA . TYR A 1 156 ? 46.102 19.071 39.217 1.00 33.91 754 TYR A CA 1
ATOM 1021 C C . TYR A 1 156 ? 45.660 20.350 38.549 1.00 32.08 754 TYR A C 1
ATOM 1022 O O . TYR A 1 156 ? 44.996 20.304 37.534 1.00 30.77 754 TYR A O 1
ATOM 1031 N N . LEU A 1 157 ? 46.015 21.487 39.130 1.00 32.44 755 LEU A N 1
ATOM 1032 C CA . LEU A 1 157 ? 45.860 22.792 38.447 1.00 33.11 755 LEU A CA 1
ATOM 1033 C C . LEU A 1 157 ? 47.169 23.220 37.845 1.00 32.43 755 LEU A C 1
ATOM 1034 O O . LEU A 1 157 ? 48.145 23.377 38.543 1.00 33.79 755 LEU A O 1
ATOM 1039 N N . GLU A 1 158 ? 47.216 23.378 36.529 1.00 33.55 756 GLU A N 1
ATOM 1040 C CA . GLU A 1 158 ? 48.450 23.774 35.854 1.00 32.99 756 GLU A CA 1
ATOM 1041 C C . GLU A 1 158 ? 48.657 25.294 35.877 1.00 33.07 756 GLU A C 1
ATOM 1042 O O . GLU A 1 158 ? 47.866 26.028 35.335 1.00 35.09 756 GLU A O 1
ATOM 1048 N N . TRP A 1 159 ? 49.742 25.764 36.458 1.00 32.35 757 TRP A N 1
ATOM 1049 C CA . TRP A 1 159 ? 50.113 27.162 36.292 1.00 31.31 757 TRP A CA 1
ATOM 1050 C C . TRP A 1 159 ? 50.414 27.459 34.815 1.00 31.20 757 TRP A C 1
ATOM 1051 O O . TRP A 1 159 ? 51.330 26.867 34.252 1.00 28.99 757 TRP A O 1
ATOM 1062 N N . PRO A 1 160 ? 49.676 28.403 34.203 1.00 31.69 758 PRO A N 1
ATOM 1063 C CA . PRO A 1 160 ? 49.905 28.765 32.813 1.00 32.31 758 PRO A CA 1
ATOM 1064 C C . PRO A 1 160 ? 51.151 29.633 32.698 1.00 32.07 758 PRO A C 1
ATOM 1065 O O . PRO A 1 160 ? 51.416 30.424 33.580 1.00 34.01 758 PRO A O 1
ATOM 1069 N N . LYS A 1 161 ? 51.942 29.449 31.659 1.00 31.83 759 LYS A N 1
ATOM 1070 C CA . LYS A 1 161 ? 53.126 30.291 31.464 1.00 33.25 759 LYS A CA 1
ATOM 1071 C C . LYS A 1 161 ? 52.721 31.456 30.589 1.00 32.78 759 LYS A C 1
ATOM 1072 O O . LYS A 1 161 ? 53.476 32.397 30.412 1.00 34.72 759 LYS A O 1
ATOM 1078 N N . ASP A 1 162 ? 51.525 31.344 30.038 1.00 33.61 760 ASP A N 1
ATOM 1079 C CA . ASP A 1 162 ? 50.850 32.386 29.324 1.00 35.27 760 ASP A CA 1
ATOM 1080 C C . ASP A 1 162 ? 50.085 33.264 30.351 1.00 36.05 760 ASP A C 1
ATOM 1081 O O . ASP A 1 162 ? 49.123 32.806 30.968 1.00 34.88 760 ASP A O 1
ATOM 1086 N N . ARG A 1 163 ? 50.528 34.524 30.501 1.00 37.04 761 ARG A N 1
ATOM 1087 C CA . ARG A 1 163 ? 50.019 35.464 31.524 1.00 38.47 761 ARG A CA 1
ATOM 1088 C C . ARG A 1 163 ? 48.564 35.874 31.381 1.00 38.99 761 ARG A C 1
ATOM 1089 O O . ARG A 1 163 ? 47.931 36.211 32.374 1.00 41.29 761 ARG A O 1
ATOM 1097 N N . ARG A 1 164 ? 48.034 35.904 30.171 1.00 38.38 762 ARG A N 1
ATOM 1098 C CA . ARG A 1 164 ? 46.610 36.209 30.022 1.00 39.23 762 ARG A CA 1
ATOM 1099 C C . ARG A 1 164 ? 45.693 35.094 30.561 1.00 38.45 762 ARG A C 1
ATOM 1100 O O . ARG A 1 164 ? 44.547 35.365 30.921 1.00 38.47 762 ARG A O 1
ATOM 1108 N N . LYS A 1 165 ? 46.217 33.875 30.686 1.00 37.52 763 LYS A N 1
ATOM 1109 C CA . LYS A 1 165 ? 45.457 32.749 31.251 1.00 37.46 763 LYS A CA 1
ATOM 1110 C C . LYS A 1 165 ? 45.503 32.668 32.767 1.00 37.13 763 LYS A C 1
ATOM 1111 O O . LYS A 1 165 ? 44.900 31.759 33.332 1.00 38.41 763 LYS A O 1
ATOM 1117 N N . CYS A 1 166 ? 46.215 33.587 33.432 1.00 36.91 764 CYS A N 1
ATOM 1118 C CA . CYS A 1 166 ? 46.411 33.507 34.894 1.00 36.41 764 CYS A CA 1
ATOM 1119 C C . CYS A 1 166 ? 45.117 33.773 35.667 1.00 35.66 764 CYS A C 1
ATOM 1120 O O . CYS A 1 166 ? 44.911 33.208 36.745 1.00 33.50 764 CYS A O 1
ATOM 1123 N N . GLY A 1 167 ? 44.244 34.609 35.111 1.00 34.79 765 GLY A N 1
ATOM 1124 C CA . GLY A 1 167 ? 42.929 34.855 35.719 1.00 35.69 765 GLY A CA 1
ATOM 1125 C C . GLY A 1 167 ? 42.148 33.559 35.907 1.00 35.85 765 GLY A C 1
ATOM 1126 O O . GLY A 1 167 ? 41.720 33.245 37.022 1.00 35.97 765 GLY A O 1
ATOM 1127 N N . LEU A 1 168 ? 41.988 32.796 34.819 1.00 35.72 766 LEU A N 1
ATOM 1128 C CA . LEU A 1 168 ? 41.327 31.480 34.863 1.00 35.24 766 LEU A CA 1
ATOM 1129 C C . LEU A 1 168 ? 41.977 30.586 35.924 1.00 34.83 766 LEU A C 1
ATOM 1130 O O . LEU A 1 168 ? 41.281 29.928 36.706 1.00 35.35 766 LEU A O 1
ATOM 1135 N N . PHE A 1 169 ? 43.311 30.592 35.985 1.00 34.91 767 PHE A N 1
ATOM 1136 C CA . PHE A 1 169 ? 44.030 29.814 36.976 1.00 34.41 767 PHE A CA 1
ATOM 1137 C C . PHE A 1 169 ? 43.552 30.128 38.389 1.00 35.46 767 PHE A C 1
ATOM 1138 O O . PHE A 1 169 ? 43.181 29.220 39.162 1.00 35.48 767 PHE A O 1
ATOM 1146 N N . TRP A 1 170 ? 43.610 31.408 38.747 1.00 34.92 768 TRP A N 1
ATOM 1147 C CA . TRP A 1 170 ? 43.283 31.825 40.095 1.00 34.69 768 TRP A CA 1
ATOM 1148 C C . TRP A 1 170 ? 41.815 31.561 40.389 1.00 35.61 768 TRP A C 1
ATOM 1149 O O . TRP A 1 170 ? 41.450 31.210 41.533 1.00 37.30 768 TRP A O 1
ATOM 1160 N N . ALA A 1 171 ? 40.969 31.738 39.375 1.00 34.94 769 ALA A N 1
ATOM 1161 C CA . ALA A 1 171 ? 39.555 31.398 39.516 1.00 35.50 769 ALA A CA 1
ATOM 1162 C C . ALA A 1 171 ? 39.385 29.904 39.861 1.00 35.80 769 ALA A C 1
ATOM 1163 O O . ALA A 1 171 ? 38.603 29.560 40.726 1.00 34.97 769 ALA A O 1
ATOM 1165 N N . ASN A 1 172 ? 40.111 29.030 39.165 1.00 35.97 770 ASN A N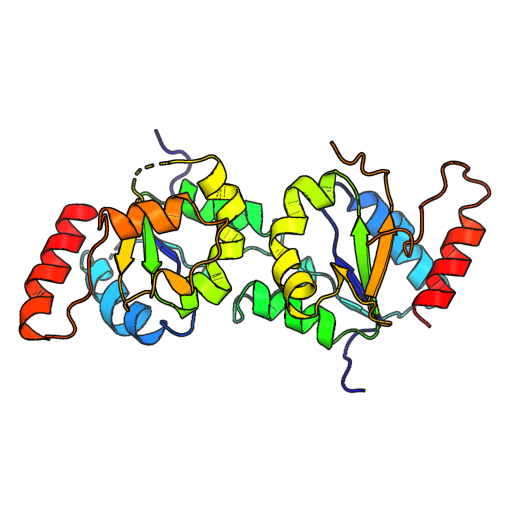 1
ATOM 1166 C CA . ASN A 1 172 ? 40.035 27.595 39.422 1.00 36.28 770 ASN A CA 1
ATOM 1167 C C . ASN A 1 172 ? 40.559 27.238 40.775 1.00 35.99 770 ASN A C 1
ATOM 1168 O O . ASN A 1 172 ? 40.052 26.315 41.396 1.00 37.02 770 ASN A O 1
ATOM 1173 N N . LEU A 1 173 ? 41.574 27.964 41.231 1.00 35.68 771 LEU A N 1
ATOM 1174 C CA . LEU A 1 173 ? 42.124 27.745 42.563 1.00 35.76 771 LEU A CA 1
ATOM 1175 C C . LEU A 1 173 ? 41.125 28.106 43.669 1.00 36.13 771 LEU A C 1
ATOM 1176 O O . LEU A 1 173 ? 41.008 27.382 44.661 1.00 35.90 771 LEU A O 1
ATOM 1181 N N . ARG A 1 174 ? 40.408 29.216 43.511 1.00 37.49 772 ARG A N 1
ATOM 1182 C CA . ARG A 1 174 ? 39.442 29.628 44.536 1.00 38.79 772 ARG A CA 1
ATOM 1183 C C . ARG A 1 174 ? 38.232 28.702 44.584 1.00 39.02 772 ARG A C 1
ATOM 1184 O O . ARG A 1 174 ? 37.687 28.461 45.649 1.00 39.06 772 ARG A O 1
ATOM 1192 N N . ALA A 1 175 ? 37.835 28.173 43.434 1.00 39.27 773 ALA A N 1
ATOM 1193 C CA . ALA A 1 175 ? 36.759 27.208 43.388 1.00 40.06 773 ALA A CA 1
ATOM 1194 C C . ALA A 1 175 ? 37.205 25.945 44.110 1.00 40.90 773 ALA A C 1
ATOM 1195 O O . ALA A 1 175 ? 36.415 25.323 44.817 1.00 42.19 773 ALA A O 1
ATOM 1197 N N . ALA A 1 176 ? 38.475 25.581 43.949 1.00 41.78 774 ALA A N 1
ATOM 1198 C CA . ALA A 1 176 ? 39.014 24.367 44.562 1.00 42.18 774 ALA A CA 1
ATOM 1199 C C . ALA A 1 176 ? 39.141 24.492 46.077 1.00 42.38 774 ALA A C 1
ATOM 1200 O O . ALA A 1 176 ? 38.921 23.511 46.784 1.00 42.63 774 ALA A O 1
ATOM 1202 N N . ILE A 1 177 ? 39.491 25.671 46.588 1.00 43.66 775 ILE A N 1
ATOM 1203 C CA . ILE A 1 177 ? 39.677 25.810 48.046 1.00 44.40 775 ILE A CA 1
ATOM 1204 C C . ILE A 1 177 ? 38.404 26.145 48.827 1.00 45.62 775 ILE A C 1
ATOM 1205 O O . ILE A 1 177 ? 38.018 25.396 49.751 1.00 45.80 775 ILE A O 1
ATOM 1210 N N . ASN A 1 178 ? 37.764 27.260 48.476 1.00 46.21 776 ASN A N 1
ATOM 1211 C CA . ASN A 1 178 ? 36.591 27.746 49.214 1.00 45.65 776 ASN A CA 1
ATOM 1212 C C . ASN A 1 178 ? 36.805 27.658 50.732 1.00 45.84 776 ASN A C 1
ATOM 1213 O O . ASN A 1 178 ? 35.994 28.157 51.523 1.00 45.86 776 ASN A O 1
ATOM 1218 N N . ARG B 1 32 ? 87.392 17.965 57.890 1.00 30.85 630 ARG B N 1
ATOM 1219 C CA . ARG B 1 32 ? 88.372 19.118 57.814 1.00 31.24 630 ARG B CA 1
ATOM 1220 C C . ARG B 1 32 ? 87.743 20.530 57.917 1.00 30.32 630 ARG B C 1
ATOM 1221 O O . ARG B 1 32 ? 88.454 21.499 58.199 1.00 30.22 630 ARG B O 1
ATOM 1229 N N . ASN B 1 33 ? 86.429 20.627 57.699 1.00 29.37 631 ASN B N 1
ATOM 1230 C CA . ASN B 1 33 ? 85.627 21.796 58.092 1.00 28.46 631 ASN B CA 1
ATOM 1231 C C . ASN B 1 33 ? 84.491 21.400 59.059 1.00 27.29 631 ASN B C 1
ATOM 1232 O O . ASN B 1 33 ? 83.424 22.025 59.094 1.00 28.44 631 ASN B O 1
ATOM 1237 N N . VAL B 1 34 ? 84.718 20.376 59.866 1.00 24.95 632 VAL B N 1
ATOM 1238 C CA . VAL B 1 34 ? 83.677 19.933 60.768 1.00 24.14 632 VAL B CA 1
ATOM 1239 C C . VAL B 1 34 ? 83.398 20.903 61.922 1.00 23.27 632 VAL B C 1
ATOM 1240 O O . VAL B 1 34 ? 84.260 21.662 62.336 1.00 20.81 632 VAL B O 1
ATOM 1244 N N . ARG B 1 35 ? 82.157 20.882 62.401 1.00 24.05 633 ARG B N 1
ATOM 1245 C CA . ARG B 1 35 ? 81.755 21.614 63.608 1.00 24.86 633 ARG B CA 1
ATOM 1246 C C . ARG B 1 35 ? 81.466 20.686 64.785 1.00 23.62 633 ARG B C 1
ATOM 1247 O O . ARG B 1 35 ? 81.563 21.104 65.937 1.00 23.79 633 ARG B O 1
ATOM 1255 N N . PHE B 1 36 ? 81.147 19.432 64.497 1.00 23.21 634 PHE B N 1
ATOM 1256 C CA . PHE B 1 36 ? 80.798 18.452 65.529 1.00 24.03 634 PHE B CA 1
ATOM 1257 C C . PHE B 1 36 ? 81.677 17.194 65.442 1.00 24.25 634 PHE B C 1
ATOM 1258 O O . PHE B 1 36 ? 82.198 16.869 64.380 1.00 23.22 634 PHE B O 1
ATOM 1266 N N . HIS B 1 37 ? 81.821 16.492 66.565 1.00 24.00 635 HIS B N 1
ATOM 1267 C CA . HIS B 1 37 ? 82.530 15.216 66.607 1.00 24.72 635 HIS B CA 1
ATOM 1268 C C . HIS B 1 37 ? 81.594 14.130 66.071 1.00 24.17 635 HIS B C 1
ATOM 1269 O O . HIS B 1 37 ? 81.983 13.296 65.259 1.00 23.29 635 HIS B O 1
ATOM 1276 N N . ALA B 1 38 ? 80.357 14.159 66.535 1.00 24.42 636 ALA B N 1
ATOM 1277 C CA . ALA B 1 38 ? 79.369 13.154 66.166 1.00 24.53 636 ALA B CA 1
ATOM 1278 C C . ALA B 1 38 ? 77.975 13.758 66.051 1.00 24.72 636 ALA B C 1
ATOM 1279 O O . ALA B 1 38 ? 77.547 14.493 66.939 1.00 25.23 636 ALA B O 1
ATOM 1281 N N . PHE B 1 39 ? 77.318 13.467 64.926 1.00 25.59 637 PHE B N 1
ATOM 1282 C CA . PHE B 1 39 ? 75.867 13.604 64.734 1.00 25.53 637 PHE B CA 1
ATOM 1283 C C . PHE B 1 39 ? 75.237 12.270 65.170 1.00 26.03 637 PHE B C 1
ATOM 1284 O O . PHE B 1 39 ? 75.764 11.216 64.873 1.00 22.92 637 PHE B O 1
ATOM 1292 N N . ILE B 1 40 ? 74.133 12.335 65.921 1.00 26.86 638 ILE B N 1
ATOM 1293 C CA . ILE B 1 40 ? 73.407 11.137 66.297 1.00 25.42 638 ILE B CA 1
ATOM 1294 C C . ILE B 1 40 ? 71.976 11.206 65.783 1.00 25.67 638 ILE B C 1
ATOM 1295 O O . ILE B 1 40 ? 71.208 12.071 66.184 1.00 24.44 638 ILE B O 1
ATOM 1300 N N . SER B 1 41 ? 71.630 10.266 64.898 1.00 24.08 639 SER B N 1
ATOM 1301 C CA . SER B 1 41 ? 70.277 10.106 64.379 1.00 23.48 639 SER B CA 1
ATOM 1302 C C . SER B 1 41 ? 69.581 8.920 65.110 1.00 23.12 639 SER B C 1
ATOM 1303 O O . SER B 1 41 ? 70.165 7.857 65.282 1.00 22.03 639 SER B O 1
ATOM 1306 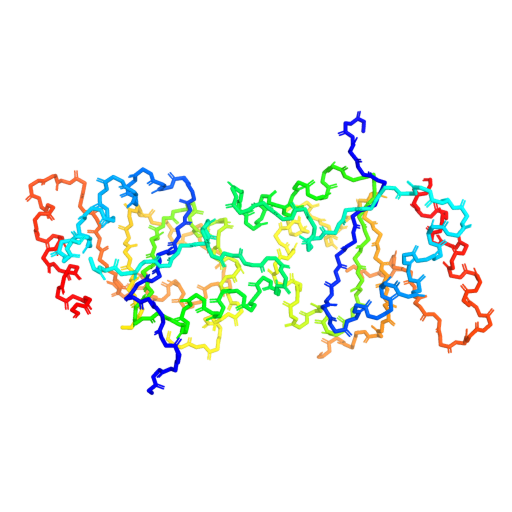N N . TYR B 1 42 ? 68.332 9.104 65.509 1.00 24.02 640 TYR B N 1
ATOM 1307 C CA . TYR B 1 42 ? 67.643 8.124 66.357 1.00 25.33 640 TYR B CA 1
ATOM 1308 C C . TYR B 1 42 ? 66.193 8.462 66.387 1.00 26.07 640 TYR B C 1
ATOM 1309 O O . TYR B 1 42 ? 65.807 9.620 66.130 1.00 22.80 640 TYR B O 1
ATOM 1318 N N . SER B 1 43 ? 65.398 7.417 66.628 1.00 25.20 641 SER B N 1
ATOM 1319 C CA . SER B 1 43 ? 63.960 7.524 66.827 1.00 25.74 641 SER B CA 1
ATOM 1320 C C . SER B 1 43 ? 63.656 8.029 68.252 1.00 25.43 641 SER B C 1
ATOM 1321 O O . SER B 1 43 ? 64.346 7.689 69.191 1.00 25.00 641 SER B O 1
ATOM 1324 N N . GLU B 1 44 ? 62.623 8.818 68.448 1.00 27.43 642 GLU B N 1
ATOM 1325 C CA . GLU B 1 44 ? 62.410 9.363 69.795 1.00 28.12 642 GLU B CA 1
ATOM 1326 C C . GLU B 1 44 ? 62.017 8.267 70.810 1.00 28.38 642 GLU B C 1
ATOM 1327 O O . GLU B 1 44 ? 62.203 8.425 72.011 1.00 28.24 642 GLU B O 1
ATOM 1333 N N . HIS B 1 45 ? 61.517 7.145 70.310 1.00 28.33 643 HIS B N 1
ATOM 1334 C CA . HIS B 1 45 ? 61.217 5.983 71.147 1.00 27.07 643 HIS B CA 1
ATOM 1335 C C . HIS B 1 45 ? 62.462 5.305 71.701 1.00 27.05 643 HIS B C 1
ATOM 1336 O O . HIS B 1 45 ? 62.352 4.545 72.655 1.00 26.46 643 HIS B O 1
ATOM 1343 N N . ASP B 1 46 ? 63.633 5.598 71.114 1.00 25.42 644 ASP B N 1
ATOM 1344 C CA . ASP B 1 46 ? 64.931 5.128 71.603 1.00 24.31 644 ASP B CA 1
ATOM 1345 C C . ASP B 1 46 ? 65.719 6.236 72.304 1.00 24.79 644 ASP B C 1
ATOM 1346 O O . ASP B 1 46 ? 66.903 6.069 72.561 1.00 23.35 644 ASP B O 1
ATOM 1351 N N . SER B 1 47 ? 65.062 7.372 72.637 1.00 25.26 645 SER B N 1
ATOM 1352 C CA . SER B 1 47 ? 65.750 8.527 73.222 1.00 24.23 645 SER B CA 1
ATOM 1353 C C . SER B 1 47 ? 66.315 8.214 74.601 1.00 23.83 645 SER B C 1
ATOM 1354 O O . SER B 1 47 ? 67.358 8.738 74.960 1.00 23.21 645 SER B O 1
ATOM 1357 N N . LEU B 1 48 ? 65.643 7.376 75.383 1.00 23.68 646 LEU B N 1
ATOM 1358 C CA . LEU B 1 48 ? 66.152 7.039 76.716 1.00 23.20 646 LEU B CA 1
ATOM 1359 C C . LEU B 1 48 ? 67.500 6.402 76.675 1.00 22.70 646 LEU B C 1
ATOM 1360 O O . LEU B 1 48 ? 68.360 6.740 77.492 1.00 23.08 646 LEU B O 1
ATOM 1365 N N . TRP B 1 49 ? 67.694 5.478 75.736 1.00 22.80 647 TRP B N 1
ATOM 1366 C CA . TRP B 1 49 ? 68.997 4.848 75.562 1.00 22.72 647 TRP B CA 1
ATOM 1367 C C . TRP B 1 49 ? 69.977 5.898 75.025 1.00 21.12 647 TRP B C 1
ATOM 1368 O O . TRP B 1 49 ? 71.074 6.062 75.525 1.00 20.69 647 TRP B O 1
ATOM 1379 N N . VAL B 1 50 ? 69.542 6.686 74.073 1.00 22.34 648 VAL B N 1
ATOM 1380 C CA . VAL B 1 50 ? 70.428 7.728 73.536 1.00 22.75 648 VAL B CA 1
ATOM 1381 C C . VAL B 1 50 ? 70.921 8.672 74.639 1.00 22.75 648 VAL B C 1
ATOM 1382 O O . VAL B 1 50 ? 72.113 8.859 74.799 1.00 21.47 648 VAL B O 1
ATOM 1386 N N . LYS B 1 51 ? 70.014 9.209 75.443 1.00 25.47 649 LYS B N 1
ATOM 1387 C CA . LYS B 1 51 ? 70.373 10.250 76.403 1.00 26.62 649 LYS B CA 1
ATOM 1388 C C . LYS B 1 51 ? 70.905 9.817 77.757 1.00 26.94 649 LYS B C 1
ATOM 1389 O O . LYS B 1 51 ? 71.524 10.632 78.433 1.00 28.90 649 LYS B O 1
ATOM 1395 N N . ASN B 1 52 ? 70.659 8.569 78.157 1.00 27.23 650 ASN B N 1
ATOM 1396 C CA . ASN B 1 52 ? 71.169 8.024 79.418 1.00 27.27 650 ASN B CA 1
ATOM 1397 C C . ASN B 1 52 ? 72.302 7.011 79.290 1.00 27.86 650 ASN B C 1
ATOM 1398 O O . ASN B 1 52 ? 72.918 6.657 80.306 1.00 28.65 650 ASN B O 1
ATOM 1403 N N . GLU B 1 53 ? 72.559 6.514 78.078 1.00 27.75 651 GLU B N 1
ATOM 1404 C CA . GLU B 1 53 ? 73.615 5.498 77.852 1.00 27.71 651 GLU B CA 1
ATOM 1405 C C . GLU B 1 53 ? 74.593 5.967 76.799 1.00 27.40 651 GLU B C 1
ATOM 1406 O O . GLU B 1 53 ? 75.772 6.139 77.074 1.00 29.12 651 GLU B O 1
ATOM 1412 N N . LEU B 1 54 ? 74.098 6.190 75.590 1.00 26.98 652 LEU B N 1
ATOM 1413 C CA . LEU B 1 54 ? 74.945 6.603 74.479 1.00 27.31 652 LEU B CA 1
ATOM 1414 C C . LEU B 1 54 ? 75.738 7.868 74.795 1.00 27.09 652 LEU B C 1
ATOM 1415 O O . LEU B 1 54 ? 76.965 7.833 74.865 1.00 25.42 652 LEU B O 1
ATOM 1420 N N . ILE B 1 55 ? 75.020 8.971 74.983 1.00 28.38 653 ILE B N 1
ATOM 1421 C CA . ILE B 1 55 ? 75.647 10.277 75.165 1.00 29.05 653 ILE B CA 1
ATOM 1422 C C . ILE B 1 55 ? 76.529 10.310 76.409 1.00 30.37 653 ILE B C 1
ATOM 1423 O O . ILE B 1 55 ? 77.693 10.693 76.307 1.00 32.19 653 ILE B O 1
ATOM 1428 N N . PRO B 1 56 ? 76.028 9.853 77.572 1.00 31.13 654 PRO B N 1
ATOM 1429 C CA . PRO B 1 56 ? 76.924 9.802 78.753 1.00 32.42 654 PRO B CA 1
ATOM 1430 C C . PRO B 1 56 ? 78.252 9.030 78.591 1.00 33.35 654 PRO B C 1
ATOM 1431 O O . PRO B 1 56 ? 79.275 9.481 79.087 1.00 33.25 654 PRO B O 1
ATOM 1435 N N . ASN B 1 57 ? 78.238 7.884 77.917 1.00 34.78 655 ASN B N 1
ATOM 1436 C CA . ASN B 1 57 ? 79.475 7.109 77.698 1.00 35.94 655 ASN B CA 1
ATOM 1437 C C . ASN B 1 57 ? 80.455 7.749 76.708 1.00 37.51 655 ASN B C 1
ATOM 1438 O O . ASN B 1 57 ? 81.662 7.580 76.851 1.00 38.39 655 ASN B O 1
ATOM 1443 N N . LEU B 1 58 ? 79.945 8.478 75.719 1.00 39.15 656 LEU B N 1
ATOM 1444 C CA . LEU B 1 58 ? 80.808 9.292 74.848 1.00 40.98 656 LEU B CA 1
ATOM 1445 C C . LEU B 1 58 ? 81.342 10.486 75.632 1.00 42.41 656 LEU B C 1
ATOM 1446 O O . LEU B 1 58 ? 82.441 10.935 75.368 1.00 44.54 656 LEU B O 1
ATOM 1451 N N . GLU B 1 59 ? 80.568 10.993 76.593 1.00 43.96 657 GLU B N 1
ATOM 1452 C CA . GLU B 1 59 ? 80.991 12.122 77.434 1.00 45.17 657 GLU B CA 1
ATOM 1453 C C . GLU B 1 59 ? 81.881 11.671 78.595 1.00 45.31 657 GLU B C 1
ATOM 1454 O O . GLU B 1 59 ? 82.617 12.470 79.147 1.00 44.52 657 GLU B O 1
ATOM 1460 N N . LYS B 1 60 ? 81.783 10.398 78.982 1.00 45.57 658 LYS B N 1
ATOM 1461 C CA . LYS B 1 60 ? 82.445 9.892 80.200 1.00 45.07 658 LYS B CA 1
ATOM 1462 C C . LYS B 1 60 ? 83.971 9.904 80.097 1.00 44.69 658 LYS B C 1
ATOM 1463 O O . LYS B 1 60 ? 84.647 10.201 81.080 1.00 44.26 658 LYS B O 1
ATOM 1469 N N . GLU B 1 61 ? 84.508 9.567 78.925 1.00 44.56 659 GLU B N 1
ATOM 1470 C CA . GLU B 1 61 ? 85.950 9.678 78.679 1.00 45.13 659 GLU B CA 1
ATOM 1471 C C . GLU B 1 61 ? 86.291 10.852 77.748 1.00 44.93 659 GLU B C 1
ATOM 1472 O O . GLU B 1 61 ? 87.429 10.973 77.294 1.00 44.40 659 GLU B O 1
ATOM 1478 N N . ASP B 1 62 ? 85.301 11.706 77.474 1.00 44.99 660 ASP B N 1
ATOM 1479 C CA . ASP B 1 62 ? 85.522 12.961 76.744 1.00 44.99 660 ASP B CA 1
ATOM 1480 C C . ASP B 1 62 ? 84.488 14.025 77.143 1.00 44.18 660 ASP B C 1
ATOM 1481 O O . ASP B 1 62 ? 83.620 14.388 76.363 1.00 44.41 660 ASP B O 1
ATOM 1486 N N . GLY B 1 63 ? 84.610 14.522 78.369 1.00 43.90 661 GLY B N 1
ATOM 1487 C CA . GLY B 1 63 ? 83.671 15.484 78.940 1.00 43.31 661 GLY B CA 1
ATOM 1488 C C . GLY B 1 63 ? 82.972 16.422 77.975 1.00 42.99 661 GLY B C 1
ATOM 1489 O O . GLY B 1 63 ? 81.746 16.462 77.941 1.00 43.18 661 GLY B O 1
ATOM 1490 N N . SER B 1 64 ? 83.738 17.168 77.179 1.00 42.48 662 SER B N 1
ATOM 1491 C CA . SER B 1 64 ? 83.164 18.206 76.305 1.00 41.45 662 SER B CA 1
ATOM 1492 C C . SER B 1 64 ? 82.932 17.798 74.827 1.00 41.29 662 SER B C 1
ATOM 1493 O O . SER B 1 64 ? 82.898 18.666 73.937 1.00 40.92 662 SER B O 1
ATOM 1496 N N . ILE B 1 65 ? 82.695 16.503 74.573 1.00 40.31 663 ILE B N 1
ATOM 1497 C CA . ILE B 1 65 ? 82.493 16.027 73.212 1.00 38.99 663 ILE B CA 1
ATOM 1498 C C . ILE B 1 65 ? 81.422 16.862 72.537 1.00 38.99 663 ILE B C 1
ATOM 1499 O O . ILE B 1 65 ? 80.424 17.206 73.172 1.00 41.80 663 ILE B O 1
ATOM 1504 N N . LEU B 1 66 ? 81.656 17.235 71.282 1.00 37.01 664 LEU B N 1
ATOM 1505 C CA . LEU B 1 66 ? 80.700 18.049 70.527 1.00 36.00 664 LEU B CA 1
ATOM 1506 C C . LEU B 1 66 ? 79.743 17.156 69.732 1.00 35.12 664 LEU B C 1
ATOM 1507 O O . LEU B 1 66 ? 80.178 16.438 68.821 1.00 34.16 664 LEU B O 1
ATOM 1512 N N . ILE B 1 67 ? 78.456 17.207 70.090 1.00 33.96 665 ILE B N 1
ATOM 1513 C CA . ILE B 1 67 ? 77.424 16.318 69.538 1.00 32.87 665 ILE B CA 1
ATOM 1514 C C . ILE B 1 67 ? 76.330 17.099 68.846 1.00 31.97 665 ILE B C 1
ATOM 1515 O O . ILE B 1 67 ? 75.745 18.015 69.446 1.00 30.34 665 ILE B O 1
ATOM 1520 N N . CYS B 1 68 ? 76.022 16.732 67.601 1.00 31.47 666 CYS B N 1
ATOM 1521 C CA . CYS B 1 68 ? 74.916 17.359 66.857 1.00 31.18 666 CYS B CA 1
ATOM 1522 C C . CYS B 1 68 ? 73.668 16.499 66.939 1.00 31.22 666 CYS B C 1
ATOM 1523 O O . CYS B 1 68 ? 73.672 15.358 66.499 1.00 32.50 666 CYS B O 1
ATOM 1526 N N . LEU B 1 69 ? 72.607 17.058 67.542 1.00 32.45 667 LEU B N 1
ATOM 1527 C CA . LEU B 1 69 ? 71.298 16.449 67.610 1.00 31.11 667 LEU B CA 1
ATOM 1528 C C . LEU B 1 69 ? 70.319 17.249 66.752 1.00 31.07 667 LEU B C 1
ATOM 1529 O O . LEU B 1 69 ? 70.344 18.449 66.729 1.00 29.69 667 LEU B O 1
ATOM 1534 N N . TYR B 1 70 ? 69.430 16.542 66.074 1.00 30.99 668 TYR B N 1
ATOM 1535 C CA . TYR B 1 70 ? 68.376 17.133 65.286 1.00 30.94 668 TYR B CA 1
ATOM 1536 C C . TYR B 1 70 ? 67.521 18.145 66.092 1.00 30.60 668 TYR B C 1
ATOM 1537 O O . TYR B 1 70 ? 67.203 19.223 65.588 1.00 27.40 668 TYR B O 1
ATOM 1546 N N . GLU B 1 71 ? 67.157 17.748 67.316 1.00 29.27 669 GLU B N 1
ATOM 1547 C CA . GLU B 1 71 ? 66.323 18.538 68.221 1.00 30.13 669 GLU B CA 1
ATOM 1548 C C . GLU B 1 71 ? 66.897 19.919 68.530 1.00 28.09 669 GLU B C 1
ATOM 1549 O O . GLU B 1 71 ? 66.144 20.806 68.755 1.00 30.64 669 GLU B O 1
ATOM 1555 N N . SER B 1 72 ? 68.220 20.050 68.497 1.00 28.36 670 SER B N 1
ATOM 1556 C CA . SER B 1 72 ? 68.968 21.248 68.859 1.00 29.54 670 SER B CA 1
ATOM 1557 C C . SER B 1 72 ? 69.467 22.070 67.674 1.00 29.76 670 SER B C 1
ATOM 1558 O O . SER B 1 72 ? 69.684 23.302 67.789 1.00 27.87 670 SER B O 1
ATOM 1561 N N . TYR B 1 73 ? 69.718 21.399 66.558 1.00 28.98 671 TYR B N 1
ATOM 1562 C CA . TYR B 1 73 ? 70.338 22.062 65.397 1.00 30.13 671 TYR B CA 1
ATOM 1563 C C . TYR B 1 73 ? 69.467 22.168 64.145 1.00 29.09 671 TYR B C 1
ATOM 1564 O O . TYR B 1 73 ? 69.875 22.818 63.201 1.00 28.30 671 TYR B O 1
ATOM 1573 N N . PHE B 1 74 ? 68.275 21.557 64.127 1.00 29.85 672 PHE B N 1
ATOM 1574 C CA . PHE B 1 74 ? 67.375 21.744 62.971 1.00 31.11 672 PHE B CA 1
ATOM 1575 C C . PHE B 1 74 ? 67.132 23.240 62.672 1.00 31.48 672 PHE B C 1
ATOM 1576 O O . PHE B 1 74 ? 67.013 24.074 63.569 1.00 33.10 672 PHE B O 1
ATOM 1584 N N . ASP B 1 75 ? 67.132 23.578 61.398 1.00 30.18 673 ASP B N 1
ATOM 1585 C CA . ASP B 1 75 ? 67.004 24.974 60.994 1.00 30.36 673 ASP B CA 1
ATOM 1586 C C . ASP B 1 75 ? 65.967 24.952 59.918 1.00 28.45 673 ASP B C 1
ATOM 1587 O O . ASP B 1 75 ? 66.246 24.499 58.809 1.00 23.82 673 ASP B O 1
ATOM 1592 N N . PRO B 1 76 ? 64.758 25.451 60.233 1.00 30.28 674 PRO B N 1
ATOM 1593 C CA . PRO B 1 76 ? 63.724 25.416 59.229 1.00 31.28 674 PRO B CA 1
ATOM 1594 C C . PRO B 1 76 ? 63.938 26.494 58.161 1.00 31.15 674 PRO B C 1
ATOM 1595 O O . PRO B 1 76 ? 63.149 26.575 57.217 1.00 31.92 674 PRO B O 1
ATOM 1599 N N . GLY B 1 77 ? 64.987 27.302 58.324 1.00 30.66 675 GLY B N 1
ATOM 1600 C CA . GLY B 1 77 ? 65.539 28.098 57.227 1.00 30.30 675 GLY B CA 1
ATOM 1601 C C . GLY B 1 77 ? 66.090 27.208 56.106 1.00 29.73 675 GLY B C 1
ATOM 1602 O O . GLY B 1 77 ? 66.211 27.654 54.997 1.00 27.13 675 GLY B O 1
ATOM 1603 N N . LYS B 1 78 ? 66.407 25.946 56.402 1.00 29.47 676 LYS B N 1
ATOM 1604 C CA . LYS B 1 78 ? 66.852 24.959 55.389 1.00 30.13 676 LYS B CA 1
ATOM 1605 C C . LYS B 1 78 ? 65.823 23.835 55.250 1.00 29.54 676 LYS B C 1
ATOM 1606 O O . LYS B 1 78 ? 65.009 23.630 56.151 1.00 30.39 676 LYS B O 1
ATOM 1612 N N . SER B 1 79 ? 65.883 23.077 54.153 1.00 27.26 677 SER B N 1
ATOM 1613 C CA . SER B 1 79 ? 64.968 21.987 53.946 1.00 27.15 677 SER B CA 1
ATOM 1614 C C . SER B 1 79 ? 65.295 20.809 54.889 1.00 27.09 677 SER B C 1
ATOM 1615 O O . SER B 1 79 ? 66.316 20.808 55.572 1.00 28.38 677 SER B O 1
ATOM 1618 N N . ILE B 1 80 ? 64.416 19.820 54.942 1.00 25.56 678 ILE B N 1
ATOM 1619 C CA . ILE B 1 80 ? 64.598 18.659 55.818 1.00 24.73 678 ILE B CA 1
ATOM 1620 C C . ILE B 1 80 ? 65.864 17.954 55.341 1.00 24.61 678 ILE B C 1
ATOM 1621 O O . ILE B 1 80 ? 66.771 17.733 56.109 1.00 26.24 678 ILE B O 1
ATOM 1626 N N . SER B 1 81 ? 65.948 17.663 54.045 1.00 25.39 679 SER B N 1
ATOM 1627 C CA . SER B 1 81 ? 67.140 17.012 53.473 1.00 25.70 679 SER B CA 1
ATOM 1628 C C . SER B 1 81 ? 68.426 17.839 53.614 1.00 26.26 679 SER B C 1
ATOM 1629 O O . SER B 1 81 ? 69.515 17.305 53.900 1.00 24.24 679 SER B O 1
ATOM 1632 N N . GLU B 1 82 ? 68.290 19.150 53.451 1.00 24.51 680 GLU B N 1
ATOM 1633 C CA . GLU B 1 82 ? 69.413 20.070 53.593 1.00 26.40 680 GLU B CA 1
ATOM 1634 C C . GLU B 1 82 ? 69.894 20.119 55.035 1.00 25.87 680 GLU B C 1
ATOM 1635 O O . GLU B 1 82 ? 71.094 20.196 55.303 1.00 25.08 680 GLU B O 1
ATOM 1641 N N . ASN B 1 83 ? 68.952 20.146 55.973 1.00 27.07 681 ASN B N 1
ATOM 1642 C CA . ASN B 1 83 ? 69.287 19.924 57.389 1.00 26.48 681 ASN B CA 1
ATOM 1643 C C . ASN B 1 83 ? 70.056 18.617 57.611 1.00 26.69 681 ASN B C 1
ATOM 1644 O O . ASN B 1 83 ? 71.145 18.659 58.197 1.00 27.79 681 ASN B O 1
ATOM 1649 N N . ILE B 1 84 ? 69.535 17.484 57.120 1.00 25.85 682 ILE B N 1
ATOM 1650 C CA . ILE B 1 84 ? 70.201 16.191 57.344 1.00 26.18 682 ILE B CA 1
ATOM 1651 C C . ILE B 1 84 ? 71.592 16.189 56.739 1.00 27.92 682 ILE B C 1
ATOM 1652 O O . ILE B 1 84 ? 72.598 15.815 57.397 1.00 30.49 682 ILE B O 1
ATOM 1657 N N . VAL B 1 85 ? 71.682 16.645 55.498 1.00 28.55 683 VAL B N 1
ATOM 1658 C CA . VAL B 1 85 ? 72.986 16.741 54.808 1.00 28.30 683 VAL B CA 1
ATOM 1659 C C . VAL B 1 85 ? 73.978 17.546 55.668 1.00 29.16 683 VAL B C 1
ATOM 1660 O O . VAL B 1 85 ? 75.126 17.126 55.882 1.00 29.20 683 VAL B O 1
ATOM 1664 N N . SER B 1 86 ? 73.526 18.688 56.193 1.00 28.05 684 SER B N 1
ATOM 1665 C CA . SER B 1 86 ? 74.389 19.532 57.014 1.00 27.63 684 SER B CA 1
ATOM 1666 C C . SER B 1 86 ? 74.809 18.820 58.282 1.00 26.65 684 SER B C 1
ATOM 1667 O O . SER B 1 86 ? 75.980 18.849 58.619 1.00 26.63 684 SER B O 1
ATOM 1670 N N . PHE B 1 87 ? 73.872 18.178 58.997 1.00 27.39 685 PHE B N 1
ATOM 1671 C CA . PHE B 1 87 ? 74.238 17.369 60.184 1.00 28.85 685 PHE B CA 1
ATOM 1672 C C . PHE B 1 87 ? 75.372 16.419 59.841 1.00 29.19 685 PHE B C 1
ATOM 1673 O O . PHE B 1 87 ? 76.409 16.400 60.506 1.00 30.77 685 PHE B O 1
ATOM 1681 N N . ILE B 1 88 ? 75.187 15.644 58.781 1.00 28.82 686 ILE B N 1
ATOM 1682 C CA . ILE B 1 88 ? 76.199 14.649 58.395 1.00 29.19 686 ILE B CA 1
ATOM 1683 C C . ILE B 1 88 ? 77.549 15.236 57.962 1.00 28.79 686 ILE B C 1
ATOM 1684 O O . ILE B 1 88 ? 78.603 14.872 58.515 1.00 28.24 686 ILE B O 1
ATOM 1689 N N . GLU B 1 89 ? 77.533 16.162 57.009 1.00 29.50 687 GLU B N 1
ATOM 1690 C CA . GLU B 1 89 ? 78.784 16.758 56.522 1.00 29.69 687 GLU B CA 1
ATOM 1691 C C . GLU B 1 89 ? 79.562 17.533 57.587 1.00 29.41 687 GLU B C 1
ATOM 1692 O O . GLU B 1 89 ? 80.778 17.550 57.543 1.00 28.31 687 GLU B O 1
ATOM 1698 N N . LYS B 1 90 ? 78.867 18.153 58.537 1.00 29.06 688 LYS B N 1
ATOM 1699 C CA . LYS B 1 90 ? 79.535 18.939 59.583 1.00 29.40 688 LYS B CA 1
ATOM 1700 C C . LYS B 1 90 ? 80.009 18.093 60.749 1.00 28.68 688 LYS B C 1
ATOM 1701 O O . LYS B 1 90 ? 80.535 18.646 61.714 1.00 24.86 688 LYS B O 1
ATOM 1707 N N . SER B 1 91 ? 79.833 16.771 60.682 1.00 28.49 689 SER B N 1
ATOM 1708 C CA . SER B 1 91 ? 80.229 15.944 61.820 1.00 29.70 689 SER B CA 1
ATOM 1709 C C . SER B 1 91 ? 81.293 14.968 61.406 1.00 29.69 689 SER B C 1
ATOM 1710 O O . SER B 1 91 ? 81.258 14.396 60.339 1.00 30.61 689 SER B O 1
ATOM 1713 N N . TYR B 1 92 ? 82.249 14.787 62.284 1.00 30.27 690 TYR B N 1
ATOM 1714 C CA . TYR B 1 92 ? 83.360 13.915 62.019 1.00 30.71 690 TYR B CA 1
ATOM 1715 C C . TYR B 1 92 ? 82.841 12.512 61.745 1.00 29.84 690 TYR B C 1
ATOM 1716 O O . TYR B 1 92 ? 83.287 11.846 60.827 1.00 31.55 690 TYR B O 1
ATOM 1725 N N . LYS B 1 93 ? 81.900 12.074 62.557 1.00 30.74 691 LYS B N 1
ATOM 1726 C CA . LYS B 1 93 ? 81.220 10.811 62.368 1.00 31.33 691 LYS B CA 1
ATOM 1727 C C . LYS B 1 93 ? 79.740 11.024 62.507 1.00 32.37 691 LYS B C 1
ATOM 1728 O O . LYS B 1 93 ? 79.286 11.918 63.236 1.00 33.12 691 LYS B O 1
ATOM 1734 N N . SER B 1 94 ? 78.988 10.197 61.791 1.00 33.02 692 SER B N 1
ATOM 1735 C CA . SER B 1 94 ? 77.548 10.086 61.955 1.00 33.30 692 SER B CA 1
ATOM 1736 C C . SER B 1 94 ? 77.213 8.664 62.479 1.00 33.36 692 SER B C 1
ATOM 1737 O O . SER B 1 94 ? 77.643 7.657 61.924 1.00 31.33 692 SER B O 1
ATOM 1740 N N . ILE B 1 95 ? 76.502 8.662 63.598 1.00 33.11 693 ILE B N 1
ATOM 1741 C CA . ILE B 1 95 ? 75.979 7.489 64.280 1.00 32.64 693 ILE B CA 1
ATOM 1742 C C . ILE B 1 95 ? 74.453 7.388 64.057 1.00 32.84 693 ILE B C 1
ATOM 1743 O O . ILE B 1 95 ? 73.704 8.305 64.387 1.00 32.54 693 ILE B O 1
ATOM 1748 N N . PHE B 1 96 ? 74.024 6.269 63.478 1.00 31.62 694 PHE B N 1
ATOM 1749 C CA . PHE B 1 96 ? 72.629 5.959 63.291 1.00 30.87 694 PHE B CA 1
ATOM 1750 C C . PHE B 1 96 ? 72.237 4.849 64.234 1.00 30.30 694 PHE B C 1
ATOM 1751 O O . PHE B 1 96 ? 72.890 3.803 64.249 1.00 31.61 694 PHE B O 1
ATOM 1759 N N . VAL B 1 97 ? 71.174 5.080 65.016 1.00 29.34 695 VAL B N 1
ATOM 1760 C CA . VAL B 1 97 ? 70.775 4.202 66.081 1.00 29.59 695 VAL B CA 1
ATOM 1761 C C . VAL B 1 97 ? 69.632 3.372 65.528 1.00 29.73 695 VAL B C 1
ATOM 1762 O O . VAL B 1 97 ? 68.479 3.836 65.445 1.00 29.85 695 VAL B O 1
ATOM 1766 N N . LEU B 1 98 ? 69.957 2.162 65.083 1.00 29.83 696 LEU B N 1
ATOM 1767 C CA . LEU B 1 98 ? 68.999 1.362 64.305 1.00 29.01 696 LEU B CA 1
ATOM 1768 C C . LEU B 1 98 ? 68.241 0.420 65.199 1.00 28.81 696 LEU B C 1
ATOM 1769 O O . LEU B 1 98 ? 68.797 -0.230 66.084 1.00 28.84 696 LEU B O 1
ATOM 1774 N N . SER B 1 99 ? 66.962 0.322 64.877 1.00 29.28 697 SER B N 1
ATOM 1775 C CA . SER B 1 99 ? 65.991 -0.365 65.640 1.00 29.94 697 SER B CA 1
ATOM 1776 C C . SER B 1 99 ? 64.794 -0.419 64.733 1.00 31.00 697 SER B C 1
ATOM 1777 O O . SER B 1 99 ? 64.705 0.376 63.777 1.00 30.43 697 SER B O 1
ATOM 1780 N N . PRO B 1 100 ? 63.865 -1.338 65.028 1.00 30.83 698 PRO B N 1
ATOM 1781 C CA . PRO B 1 100 ? 62.534 -1.309 64.447 1.00 31.79 698 PRO B CA 1
ATOM 1782 C C . PRO B 1 100 ? 61.852 0.063 64.560 1.00 31.24 698 PRO B C 1
ATOM 1783 O O . PRO B 1 100 ? 61.215 0.486 63.625 1.00 29.17 698 PRO B O 1
ATOM 1787 N N . ASN B 1 101 ? 61.976 0.727 65.705 1.00 32.56 699 ASN B N 1
ATOM 1788 C CA . ASN B 1 101 ? 61.441 2.076 65.864 1.00 34.07 699 ASN B CA 1
ATOM 1789 C C . ASN B 1 101 ? 62.054 3.008 64.806 1.00 33.57 699 ASN B C 1
ATOM 1790 O O . ASN B 1 101 ? 61.344 3.716 64.125 1.00 33.78 699 ASN B O 1
ATOM 1795 N N . PHE B 1 102 ? 63.365 2.974 64.639 1.00 34.55 700 PHE B N 1
ATOM 1796 C CA . PHE B 1 102 ? 64.016 3.806 63.618 1.00 34.92 700 PHE B CA 1
ATOM 1797 C C . PHE B 1 102 ? 63.548 3.495 62.202 1.00 35.15 700 PHE B C 1
ATOM 1798 O O . PHE B 1 102 ? 63.172 4.411 61.462 1.00 34.36 700 PHE B O 1
ATOM 1806 N N . VAL B 1 103 ? 63.548 2.210 61.839 1.00 35.35 701 VAL B N 1
ATOM 1807 C CA . VAL B 1 103 ? 63.196 1.785 60.495 1.00 36.06 701 VAL B CA 1
ATOM 1808 C C . VAL B 1 103 ? 61.764 2.189 60.165 1.00 36.95 701 VAL B C 1
ATOM 1809 O O . VAL B 1 103 ? 61.477 2.616 59.048 1.00 36.63 701 VAL B O 1
ATOM 1813 N N . GLN B 1 104 ? 60.862 2.045 61.134 1.00 37.55 702 GLN B N 1
ATOM 1814 C CA . GLN B 1 104 ? 59.436 2.216 60.860 1.00 37.26 702 GLN B CA 1
ATOM 1815 C C . GLN B 1 104 ? 59.017 3.690 60.804 1.00 36.45 702 GLN B C 1
ATOM 1816 O O . GLN B 1 104 ? 58.019 4.027 60.174 1.00 35.49 702 GLN B O 1
ATOM 1822 N N . ASN B 1 105 ? 59.755 4.545 61.500 1.00 36.11 703 ASN B N 1
ATOM 1823 C CA . ASN B 1 105 ? 59.399 5.954 61.639 1.00 35.99 703 ASN B CA 1
ATOM 1824 C C . ASN B 1 105 ? 60.421 6.908 61.042 1.00 34.92 703 ASN B C 1
ATOM 1825 O O . ASN B 1 105 ? 60.044 7.942 60.511 1.00 35.21 703 ASN B O 1
ATOM 1830 N N . GLU B 1 106 ? 61.701 6.594 61.155 1.00 34.67 704 GLU B N 1
ATOM 1831 C CA . GLU B 1 106 ? 62.757 7.557 60.777 1.00 34.76 704 GLU B CA 1
ATOM 1832 C C . GLU B 1 106 ? 63.499 7.255 59.465 1.00 33.27 704 GLU B C 1
ATOM 1833 O O . GLU B 1 106 ? 63.959 8.177 58.788 1.00 31.51 704 GLU B O 1
ATOM 1839 N N . TRP B 1 107 ? 63.646 5.985 59.106 1.00 33.77 705 TRP B N 1
ATOM 1840 C CA . TRP B 1 107 ? 64.493 5.647 57.960 1.00 33.87 705 TRP B CA 1
ATOM 1841 C C . TRP B 1 107 ? 64.066 6.349 56.662 1.00 32.52 705 TRP B C 1
ATOM 1842 O O . TRP B 1 107 ? 64.923 6.704 55.871 1.00 33.68 705 TRP B O 1
ATOM 1853 N N . CYS B 1 108 ? 62.761 6.539 56.456 1.00 31.61 706 CYS B N 1
ATOM 1854 C CA . CYS B 1 108 ? 62.235 7.170 55.244 1.00 32.23 706 CYS B CA 1
ATOM 1855 C C . CYS B 1 108 ? 62.781 8.566 54.965 1.00 33.56 706 CYS B C 1
ATOM 1856 O O . CYS B 1 108 ? 62.813 9.008 53.798 1.00 33.78 706 CYS B O 1
ATOM 1859 N N . HIS B 1 109 ? 63.224 9.263 56.021 1.00 34.66 707 HIS B N 1
ATOM 1860 C CA . HIS B 1 109 ? 63.768 10.625 55.871 1.00 33.69 707 HIS B CA 1
ATOM 1861 C C . HIS B 1 109 ? 65.277 10.645 55.651 1.00 34.53 707 HIS B C 1
ATOM 1862 O O . HIS B 1 109 ? 65.822 11.673 55.268 1.00 34.28 707 HIS B O 1
ATOM 1869 N N . TYR B 1 110 ? 65.950 9.511 55.879 1.00 34.95 708 TYR B N 1
ATOM 1870 C CA . TYR B 1 110 ? 67.393 9.472 55.737 1.00 36.11 708 TYR B CA 1
ATOM 1871 C C . TYR B 1 110 ? 67.855 8.669 54.525 1.00 37.01 708 TYR B C 1
ATOM 1872 O O . TYR B 1 110 ? 69.008 8.783 54.115 1.00 37.05 708 TYR B O 1
ATOM 1881 N N . GLU B 1 111 ? 66.972 7.850 53.971 1.00 38.27 709 GLU B N 1
ATOM 1882 C CA . GLU B 1 111 ? 67.317 7.016 52.831 1.00 38.42 709 GLU B CA 1
ATOM 1883 C C . GLU B 1 111 ? 67.915 7.808 51.658 1.00 38.02 709 GLU B C 1
ATOM 1884 O O . GLU B 1 111 ? 68.702 7.255 50.905 1.00 37.16 709 GLU B O 1
ATOM 1890 N N . PHE B 1 112 ? 67.540 9.085 51.491 1.00 37.45 710 PHE B N 1
ATOM 1891 C CA . PHE B 1 112 ? 67.965 9.854 50.306 1.00 36.52 710 PHE B CA 1
ATOM 1892 C C . PHE B 1 112 ? 69.457 10.072 50.352 1.00 35.80 710 PHE B C 1
ATOM 1893 O O . PHE B 1 112 ? 70.106 10.136 49.328 1.00 34.73 710 PHE B O 1
ATOM 1901 N N . TYR B 1 113 ? 70.007 10.207 51.551 1.00 37.26 711 TYR B N 1
ATOM 1902 C CA . TYR B 1 113 ? 71.438 10.353 51.674 1.00 37.47 711 TYR B CA 1
ATOM 1903 C C . TYR B 1 113 ? 72.133 9.023 51.273 1.00 38.20 711 TYR B C 1
ATOM 1904 O O . TYR B 1 113 ? 73.009 9.004 50.413 1.00 36.46 711 TYR B O 1
ATOM 1913 N N . PHE B 1 114 ? 71.692 7.921 51.870 1.00 38.59 712 PHE B N 1
ATOM 1914 C CA . PHE B 1 114 ? 72.293 6.616 51.641 1.00 38.55 712 PHE B CA 1
ATOM 1915 C C . PHE B 1 114 ? 72.120 6.220 50.171 1.00 39.14 712 PHE B C 1
ATOM 1916 O O . PHE B 1 114 ? 73.092 5.878 49.507 1.00 39.55 712 PHE B O 1
ATOM 1924 N N . ALA B 1 115 ? 70.902 6.297 49.646 1.00 39.64 713 ALA B N 1
ATOM 1925 C CA . ALA B 1 115 ? 70.688 6.005 48.235 1.00 40.89 713 ALA B CA 1
ATOM 1926 C C . ALA B 1 115 ? 71.575 6.877 47.337 1.00 41.73 713 ALA B C 1
ATOM 1927 O O . ALA B 1 115 ? 72.062 6.392 46.311 1.00 42.30 713 ALA B O 1
ATOM 1929 N N . HIS B 1 116 ? 71.805 8.136 47.717 1.00 41.91 714 HIS B N 1
ATOM 1930 C CA . HIS B 1 116 ? 72.602 9.048 46.869 1.00 42.94 714 HIS B CA 1
ATOM 1931 C C . HIS B 1 116 ? 74.104 8.705 46.834 1.00 43.37 714 HIS B C 1
ATOM 1932 O O . HIS B 1 116 ? 74.735 8.762 45.774 1.00 43.70 714 HIS B O 1
ATOM 1939 N N . HIS B 1 117 ? 74.660 8.360 47.995 1.00 44.05 715 HIS B N 1
ATOM 1940 C CA . HIS B 1 117 ? 76.081 8.038 48.126 1.00 44.72 715 HIS B CA 1
ATOM 1941 C C . HIS B 1 117 ? 76.344 6.536 47.968 1.00 44.97 715 HIS B C 1
ATOM 1942 O O . HIS B 1 117 ? 77.402 6.039 48.358 1.00 44.94 715 HIS B O 1
ATOM 1949 N N . ASN B 1 118 ? 75.378 5.823 47.384 1.00 45.62 716 ASN B N 1
ATOM 1950 C CA . ASN B 1 118 ? 75.490 4.388 47.104 1.00 46.05 716 ASN B CA 1
ATOM 1951 C C . ASN B 1 118 ? 75.979 3.586 48.309 1.00 46.43 716 ASN B C 1
ATOM 1952 O O . ASN B 1 118 ? 76.803 2.660 48.169 1.00 45.36 716 ASN B O 1
ATOM 1957 N N . LEU B 1 119 ? 75.465 3.935 49.492 1.00 46.15 717 LEU B N 1
ATOM 1958 C CA . LEU B 1 119 ? 75.918 3.292 50.720 1.00 46.57 717 LEU B CA 1
ATOM 1959 C C . LEU B 1 119 ? 75.266 1.922 50.968 1.00 47.27 717 LEU B C 1
ATOM 1960 O O . LEU B 1 119 ? 75.482 1.319 52.026 1.00 47.73 717 LEU B O 1
ATOM 1965 N N . PHE B 1 120 ? 74.481 1.429 50.003 1.00 47.63 718 PHE B N 1
ATOM 1966 C CA . PHE B 1 120 ? 73.975 0.046 50.049 1.00 47.76 718 PHE B CA 1
ATOM 1967 C C . PHE B 1 120 ? 74.968 -0.953 49.445 1.00 47.73 718 PHE B C 1
ATOM 1968 O O . PHE B 1 120 ? 75.050 -2.075 49.921 1.00 48.11 718 PHE B O 1
ATOM 1976 N N . HIS B 1 121 ? 75.713 -0.551 48.412 1.00 47.88 719 HIS B N 1
ATOM 1977 C CA . HIS B 1 121 ? 76.750 -1.419 47.793 1.00 48.13 719 HIS B CA 1
ATOM 1978 C C . HIS B 1 121 ? 78.167 -1.096 48.304 1.00 48.40 719 HIS B C 1
ATOM 1979 O O . HIS B 1 121 ? 79.072 -1.947 48.225 1.00 48.83 719 HIS B O 1
ATOM 1986 N N . GLU B 1 122 ? 78.354 0.127 48.809 1.00 48.09 720 GLU B N 1
ATOM 1987 C CA . GLU B 1 122 ? 79.671 0.628 49.215 1.00 47.80 720 GLU B CA 1
ATOM 1988 C C . GLU B 1 122 ? 79.667 1.214 50.630 1.00 47.77 720 GLU B C 1
ATOM 1989 O O . GLU B 1 122 ? 78.617 1.643 51.141 1.00 48.26 720 GLU B O 1
ATOM 1995 N N . ASN B 1 123 ? 80.848 1.230 51.253 1.00 46.83 721 ASN B N 1
ATOM 1996 C CA . ASN B 1 123 ? 81.033 1.734 52.625 1.00 46.23 721 ASN B CA 1
ATOM 1997 C C . ASN B 1 123 ? 81.526 3.196 52.653 1.00 45.89 721 ASN B C 1
ATOM 1998 O O . ASN B 1 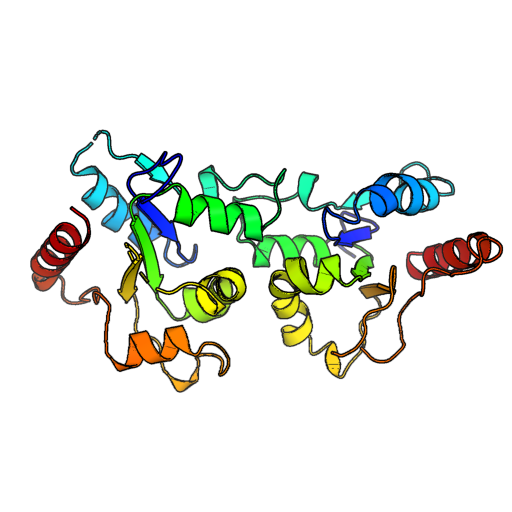123 ? 82.160 3.670 51.695 1.00 45.80 721 ASN B O 1
ATOM 2003 N N . SER B 1 124 ? 81.232 3.885 53.759 1.00 44.50 722 SER B N 1
ATOM 2004 C CA . SER B 1 124 ? 81.772 5.217 54.060 1.00 43.86 722 SER B CA 1
ATOM 2005 C C . SER B 1 124 ? 82.287 5.254 55.497 1.00 42.56 722 SER B C 1
ATOM 2006 O O . SER B 1 124 ? 81.554 4.927 56.434 1.00 42.64 722 SER B O 1
ATOM 2009 N N . ASP B 1 125 ? 83.532 5.687 55.671 1.00 41.65 723 ASP B N 1
ATOM 2010 C CA . ASP B 1 125 ? 84.218 5.586 56.973 1.00 41.17 723 ASP B CA 1
ATOM 2011 C C . ASP B 1 125 ? 83.668 6.503 58.067 1.00 40.39 723 ASP B C 1
ATOM 2012 O O . ASP B 1 125 ? 83.927 6.270 59.259 1.00 41.39 723 ASP B O 1
ATOM 2017 N N . HIS B 1 126 ? 82.906 7.528 57.679 1.00 38.25 724 HIS B N 1
ATOM 2018 C CA . HIS B 1 126 ? 82.350 8.484 58.649 1.00 36.88 724 HIS B CA 1
ATOM 2019 C C . HIS B 1 126 ? 80.946 8.112 59.152 1.00 35.60 724 HIS B C 1
ATOM 2020 O O . HIS B 1 126 ? 80.375 8.822 59.965 1.00 34.37 724 HIS B O 1
ATOM 2027 N N . ILE B 1 127 ? 80.386 7.011 58.649 1.00 34.22 725 ILE B N 1
ATOM 2028 C CA . ILE B 1 127 ? 79.071 6.536 59.065 1.00 33.28 725 ILE B CA 1
ATOM 2029 C C . ILE B 1 127 ? 79.311 5.337 59.988 1.00 33.03 725 ILE B C 1
ATOM 2030 O O . ILE B 1 127 ? 80.078 4.420 59.638 1.00 31.64 725 ILE B O 1
ATOM 2035 N N . ILE B 1 128 ? 78.659 5.365 61.152 1.00 31.86 726 ILE B N 1
ATOM 2036 C CA . ILE B 1 128 ? 78.718 4.294 62.139 1.00 32.48 726 ILE B CA 1
ATOM 2037 C C . ILE B 1 128 ? 77.285 3.860 62.387 1.00 31.87 726 ILE B C 1
ATOM 2038 O O . ILE B 1 128 ? 76.463 4.689 62.729 1.00 27.81 726 ILE B O 1
ATOM 2043 N N . LEU B 1 129 ? 77.001 2.563 62.226 1.00 30.32 727 LEU B N 1
ATOM 2044 C CA . LEU B 1 129 ? 75.667 2.040 62.484 1.00 30.80 727 LEU B CA 1
ATOM 2045 C C . LEU B 1 129 ? 75.684 1.234 63.767 1.00 31.09 727 LEU B C 1
ATOM 2046 O O . LEU B 1 129 ? 76.562 0.387 63.956 1.00 30.75 727 LEU B O 1
ATOM 2051 N N . ILE B 1 130 ? 74.691 1.477 64.609 1.00 29.78 728 ILE B N 1
ATOM 2052 C CA . ILE B 1 130 ? 74.521 0.761 65.872 1.00 29.97 728 ILE B CA 1
ATOM 2053 C C . ILE B 1 130 ? 73.211 0.017 65.773 1.00 30.07 728 ILE B C 1
ATOM 2054 O O . ILE B 1 130 ? 72.178 0.635 65.546 1.00 32.27 728 ILE B O 1
ATOM 2059 N N . LEU B 1 131 ? 73.257 -1.302 65.912 1.00 30.22 729 LEU B N 1
ATOM 2060 C CA . LEU B 1 131 ? 72.055 -2.136 65.880 1.00 29.51 729 LEU B CA 1
ATOM 2061 C C . LEU B 1 131 ? 71.627 -2.263 67.346 1.00 29.27 729 LEU B C 1
ATOM 2062 O O . LEU B 1 131 ? 72.071 -3.141 68.068 1.00 27.60 729 LEU B O 1
ATOM 2067 N N . LEU B 1 132 ? 70.810 -1.322 67.798 1.00 29.92 730 LEU B N 1
ATOM 2068 C CA . LEU B 1 132 ? 70.391 -1.280 69.192 1.00 29.16 730 LEU B CA 1
ATOM 2069 C C . LEU B 1 132 ? 69.446 -2.426 69.508 1.00 29.08 730 LEU B C 1
ATOM 2070 O O . LEU B 1 132 ? 69.388 -2.908 70.624 1.00 28.32 730 LEU B O 1
ATOM 2075 N N . GLU B 1 133 ? 68.696 -2.848 68.510 1.00 30.56 731 GLU B N 1
ATOM 2076 C CA . GLU B 1 133 ? 67.681 -3.860 68.701 1.00 31.64 731 GLU B CA 1
ATOM 2077 C C . GLU B 1 133 ? 67.530 -4.572 67.358 1.00 32.08 731 GLU B C 1
ATOM 2078 O O . GLU B 1 133 ? 67.519 -3.913 66.311 1.00 31.09 731 GLU B O 1
ATOM 2084 N N . PRO B 1 134 ? 67.461 -5.922 67.364 1.00 33.28 732 PRO B N 1
ATOM 2085 C CA . PRO B 1 134 ? 67.471 -6.589 66.067 1.00 33.65 732 PRO B CA 1
ATOM 2086 C C . PRO B 1 134 ? 66.347 -6.148 65.165 1.00 33.78 732 PRO B C 1
ATOM 2087 O O . PRO B 1 134 ? 65.227 -5.925 65.621 1.00 33.38 732 PRO B O 1
ATOM 2091 N N . ILE B 1 135 ? 66.660 -6.072 63.880 1.00 35.13 733 ILE B N 1
ATOM 2092 C CA . ILE B 1 135 ? 65.672 -5.841 62.844 1.00 36.83 733 ILE B CA 1
ATOM 2093 C C . ILE B 1 135 ? 65.476 -7.131 62.034 1.00 37.75 733 ILE B C 1
ATOM 2094 O O . ILE B 1 135 ? 66.366 -7.554 61.288 1.00 35.23 733 ILE B O 1
ATOM 2099 N N . PRO B 1 136 ? 64.299 -7.754 62.178 1.00 40.93 734 PRO B N 1
ATOM 2100 C CA . PRO B 1 136 ? 64.013 -8.945 61.402 1.00 42.51 734 PRO B CA 1
ATOM 2101 C C . PRO B 1 136 ? 63.635 -8.453 60.011 1.00 44.42 734 PRO B C 1
ATOM 2102 O O . PRO B 1 136 ? 63.042 -7.376 59.897 1.00 45.41 734 PRO B O 1
ATOM 2106 N N . PHE B 1 137 ? 63.996 -9.183 58.960 1.00 45.58 735 PHE B N 1
ATOM 2107 C CA . PHE B 1 137 ? 63.856 -8.634 57.599 1.00 46.80 735 PHE B CA 1
ATOM 2108 C C . PHE B 1 137 ? 62.380 -8.529 57.155 1.00 47.46 735 PHE B C 1
ATOM 2109 O O . PHE B 1 137 ? 62.077 -7.855 56.174 1.00 47.65 735 PHE B O 1
ATOM 2117 N N . TYR B 1 138 ? 61.476 -9.187 57.884 1.00 48.08 736 TYR B N 1
ATOM 2118 C CA . TYR B 1 138 ? 60.034 -9.147 57.593 1.00 48.41 736 TYR B CA 1
ATOM 2119 C C . TYR B 1 138 ? 59.361 -7.934 58.226 1.00 48.96 736 TYR B C 1
ATOM 2120 O O . TYR B 1 138 ? 60.021 -7.111 58.875 1.00 50.29 736 TYR B O 1
ATOM 2129 N N . GLU B 1 152 ? 72.757 -2.419 55.049 1.00 50.73 750 GLU B N 1
ATOM 2130 C CA . GLU B 1 152 ? 74.149 -2.873 55.033 1.00 50.35 750 GLU B CA 1
ATOM 2131 C C . GLU B 1 152 ? 74.288 -4.212 55.753 1.00 50.57 750 GLU B C 1
ATOM 2132 O O . GLU B 1 152 ? 73.729 -4.405 56.837 1.00 49.98 750 GLU B O 1
ATOM 2138 N N . LYS B 1 153 ? 75.024 -5.136 55.120 1.00 50.81 751 LYS B N 1
ATOM 2139 C CA . LYS B 1 153 ? 75.178 -6.497 55.626 1.00 50.19 751 LYS B CA 1
ATOM 2140 C C . LYS B 1 153 ? 76.444 -6.669 56.465 1.00 50.50 751 LYS B C 1
ATOM 2141 O O . LYS B 1 153 ? 77.508 -7.034 55.961 1.00 50.95 751 LYS B O 1
ATOM 2147 N N . LYS B 1 154 ? 76.294 -6.327 57.744 1.00 49.87 752 LYS B N 1
ATOM 2148 C CA . LYS B 1 154 ? 77.078 -6.861 58.866 1.00 49.41 752 LYS B CA 1
ATOM 2149 C C . LYS B 1 154 ? 78.185 -5.954 59.415 1.00 49.22 752 LYS B C 1
ATOM 2150 O O . LYS B 1 154 ? 78.928 -6.365 60.306 1.00 49.62 752 LYS B O 1
ATOM 2156 N N . ALA B 1 155 ? 78.247 -4.709 58.938 1.00 48.58 753 ALA B N 1
ATOM 2157 C CA . ALA B 1 155 ? 79.290 -3.764 59.350 1.00 47.79 753 ALA B CA 1
ATOM 2158 C C . ALA B 1 155 ? 78.896 -2.899 60.568 1.00 48.48 753 ALA B C 1
ATOM 2159 O O . ALA B 1 155 ? 79.604 -1.942 60.905 1.00 49.75 753 ALA B O 1
ATOM 2161 N N . TYR B 1 156 ? 77.795 -3.253 61.241 1.00 46.93 754 TYR B N 1
ATOM 2162 C CA . TYR B 1 156 ? 77.298 -2.512 62.410 1.00 44.41 754 TYR B CA 1
ATOM 2163 C C . TYR B 1 156 ? 77.947 -2.875 63.755 1.00 43.56 754 TYR B C 1
ATOM 2164 O O . TYR B 1 156 ? 78.671 -3.863 63.865 1.00 41.12 754 TYR B O 1
ATOM 2173 N N . LEU B 1 157 ? 77.640 -2.055 64.769 1.00 42.37 755 LEU B N 1
ATOM 2174 C CA . LEU B 1 157 ? 77.975 -2.299 66.174 1.00 41.31 755 LEU B CA 1
ATOM 2175 C C . LEU B 1 157 ? 76.693 -2.731 66.901 1.00 40.27 755 LEU B C 1
ATOM 2176 O O . LEU B 1 157 ? 75.755 -1.946 67.048 1.00 41.25 755 LEU B O 1
ATOM 2181 N N . GLU B 1 158 ? 76.673 -3.964 67.373 1.00 38.24 756 GLU B N 1
ATOM 2182 C CA . GLU B 1 158 ? 75.488 -4.587 67.940 1.00 36.95 756 GLU B CA 1
ATOM 2183 C C . GLU B 1 158 ? 75.491 -4.289 69.419 1.00 34.90 756 GLU B C 1
ATOM 2184 O O . GLU B 1 158 ? 76.509 -4.459 70.056 1.00 35.79 756 GLU B O 1
ATOM 2190 N N . TRP B 1 159 ? 74.384 -3.785 69.955 1.00 33.19 757 TRP B N 1
ATOM 2191 C CA . TRP B 1 159 ? 74.237 -3.631 71.410 1.00 32.81 757 TRP B CA 1
ATOM 2192 C C . TRP B 1 159 ? 74.030 -5.012 72.031 1.00 32.09 757 TRP B C 1
ATOM 2193 O O . TRP B 1 159 ? 73.137 -5.751 71.623 1.00 30.12 757 TRP B O 1
ATOM 2204 N N . PRO B 1 160 ? 74.874 -5.369 7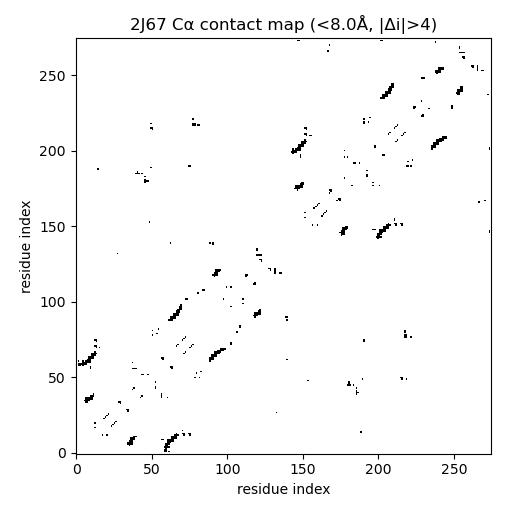3.010 1.00 32.89 758 PRO B N 1
ATOM 2205 C CA . PRO B 1 160 ? 74.917 -6.754 73.503 1.00 34.30 758 PRO B CA 1
ATOM 2206 C C . PRO B 1 160 ? 73.679 -7.120 74.305 1.00 35.73 758 PRO B C 1
ATOM 2207 O O . PRO B 1 160 ? 73.077 -6.246 74.934 1.00 37.42 758 PRO B O 1
ATOM 2211 N N . LYS B 1 161 ? 73.301 -8.394 74.242 1.00 36.47 759 LYS B N 1
ATOM 2212 C CA . LYS B 1 161 ? 72.249 -8.967 75.077 1.00 37.11 759 LYS B CA 1
ATOM 2213 C C . LYS B 1 161 ? 72.765 -9.185 76.491 1.00 37.31 759 LYS B C 1
ATOM 2214 O O . LYS B 1 161 ? 72.020 -9.073 77.468 1.00 37.51 759 LYS B O 1
ATOM 2220 N N . ASP B 1 162 ? 74.045 -9.517 76.579 1.00 37.57 760 ASP B N 1
ATOM 2221 C CA . ASP B 1 162 ? 74.694 -9.773 77.842 1.00 37.99 760 ASP B CA 1
ATOM 2222 C C . ASP B 1 162 ? 75.307 -8.482 78.382 1.00 37.69 760 ASP B C 1
ATOM 2223 O O . ASP B 1 162 ? 76.272 -7.960 77.832 1.00 37.79 760 ASP B O 1
ATOM 2228 N N . ARG B 1 163 ? 74.727 -7.980 79.462 1.00 38.02 761 ARG B N 1
ATOM 2229 C CA . ARG B 1 163 ? 75.235 -6.825 80.208 1.00 38.72 761 ARG B CA 1
ATOM 2230 C C . ARG B 1 163 ? 76.763 -6.764 80.417 1.00 38.40 761 ARG B C 1
ATOM 2231 O O . ARG B 1 163 ? 77.327 -5.679 80.455 1.00 39.52 761 ARG B O 1
ATOM 2239 N N . ARG B 1 164 ? 77.433 -7.905 80.557 1.00 38.05 762 ARG B N 1
ATOM 2240 C CA . ARG B 1 164 ? 78.884 -7.926 80.774 1.00 37.91 762 ARG B CA 1
ATOM 2241 C C . ARG B 1 164 ? 79.720 -7.450 79.581 1.00 37.76 762 ARG B C 1
ATOM 2242 O O . ARG B 1 164 ? 80.895 -7.161 79.744 1.00 37.69 762 ARG B O 1
ATOM 2250 N N . LYS B 1 165 ? 79.123 -7.378 78.393 1.00 38.24 763 LYS B N 1
ATOM 2251 C CA . LYS B 1 165 ? 79.820 -6.943 77.173 1.00 37.98 763 LYS B CA 1
ATOM 2252 C C . LYS B 1 165 ? 79.522 -5.485 76.810 1.00 37.40 763 LYS B C 1
ATOM 2253 O O . LYS B 1 165 ? 79.914 -5.004 75.753 1.00 37.94 763 LYS B O 1
ATOM 2259 N N . CYS B 1 166 ? 78.822 -4.779 77.690 1.00 37.04 764 CYS B N 1
ATOM 2260 C CA . CYS B 1 166 ? 78.563 -3.339 77.531 1.00 35.55 764 CYS B CA 1
ATOM 2261 C C . CYS B 1 166 ? 79.842 -2.499 77.596 1.00 35.06 764 CYS B C 1
ATOM 2262 O O . CYS B 1 166 ? 80.002 -1.569 76.805 1.00 34.69 764 CYS B O 1
ATOM 2265 N N . GLY B 1 167 ? 80.746 -2.815 78.529 1.00 33.99 765 GLY B N 1
ATOM 2266 C CA . GLY B 1 167 ? 82.070 -2.187 78.565 1.00 35.07 765 GLY B CA 1
ATOM 2267 C C . GLY B 1 167 ? 82.765 -2.261 77.210 1.00 35.88 765 GLY B C 1
ATOM 2268 O O . GLY B 1 167 ? 83.201 -1.233 76.663 1.00 36.80 765 GLY B O 1
ATOM 2269 N N . LEU B 1 168 ? 82.809 -3.474 76.653 1.00 35.80 766 LEU B N 1
ATOM 2270 C CA . LEU B 1 168 ? 83.413 -3.749 75.328 1.00 36.58 766 LEU B CA 1
ATOM 2271 C C . LEU B 1 168 ? 82.733 -2.950 74.205 1.00 36.91 766 LEU B C 1
ATOM 2272 O O . LEU B 1 168 ? 83.400 -2.424 73.318 1.00 38.15 766 LEU B O 1
ATOM 2277 N N . PHE B 1 169 ? 81.411 -2.871 74.237 1.00 36.96 767 PHE B N 1
ATOM 2278 C CA . PHE B 1 169 ? 80.660 -2.145 73.212 1.00 37.12 767 PHE B CA 1
ATOM 2279 C C . PHE B 1 169 ? 81.070 -0.665 73.203 1.00 38.25 767 PHE B C 1
ATOM 2280 O O . PHE B 1 169 ? 81.243 -0.050 72.142 1.00 38.26 767 PHE B O 1
ATOM 2288 N N . TRP B 1 170 ? 81.191 -0.088 74.395 1.00 39.20 768 TRP B N 1
ATOM 2289 C CA . TRP B 1 170 ? 81.577 1.306 74.530 1.00 38.07 768 TRP B CA 1
ATOM 2290 C C . TRP B 1 170 ? 83.044 1.459 74.131 1.00 39.06 768 TRP B C 1
ATOM 2291 O O . TRP B 1 170 ? 83.421 2.476 73.549 1.00 40.49 768 TRP B O 1
ATOM 2302 N N . ALA B 1 171 ? 83.875 0.453 74.406 1.00 39.08 769 ALA B N 1
ATOM 2303 C CA . ALA B 1 171 ? 85.250 0.491 73.882 1.00 39.74 769 ALA B CA 1
ATOM 2304 C C . ALA B 1 171 ? 85.243 0.542 72.351 1.00 40.07 769 ALA B C 1
ATOM 2305 O O . ALA B 1 171 ? 85.940 1.355 71.752 1.00 40.53 769 ALA B O 1
ATOM 2307 N N . ASN B 1 172 ? 84.447 -0.323 71.727 1.00 40.33 770 ASN B N 1
ATOM 2308 C CA . ASN B 1 172 ? 84.324 -0.356 70.282 1.00 40.56 770 ASN B CA 1
ATOM 2309 C C . ASN B 1 172 ? 83.776 0.939 69.706 1.00 40.98 770 ASN B C 1
ATOM 2310 O O . ASN B 1 172 ? 84.193 1.410 68.656 1.00 42.13 770 ASN B O 1
ATOM 2315 N N . LEU B 1 173 ? 82.836 1.528 70.403 1.00 41.52 771 LEU B N 1
ATOM 2316 C CA . LEU B 1 173 ? 82.226 2.740 69.911 1.00 41.00 771 LEU B CA 1
ATOM 2317 C C . LEU B 1 173 ? 83.242 3.861 69.948 1.00 40.60 771 LEU B C 1
ATOM 2318 O O . LEU B 1 173 ? 83.333 4.611 69.007 1.00 40.62 771 LEU B O 1
ATOM 2323 N N . ARG B 1 174 ? 84.011 3.987 71.031 1.00 41.35 772 ARG B N 1
ATOM 2324 C CA . ARG B 1 174 ? 85.008 5.067 71.097 1.00 41.42 772 ARG B CA 1
ATOM 2325 C C . ARG B 1 174 ? 86.094 4.916 70.036 1.00 40.93 772 ARG B C 1
ATOM 2326 O O . ARG B 1 174 ? 86.532 5.913 69.467 1.00 41.66 772 ARG B O 1
ATOM 2334 N N . ALA B 1 175 ? 86.494 3.678 69.748 1.00 39.65 773 ALA B N 1
ATOM 2335 C CA . ALA B 1 175 ? 87.402 3.404 68.637 1.00 39.63 773 ALA B CA 1
ATOM 2336 C C . ALA B 1 175 ? 86.835 3.935 67.320 1.00 39.26 773 ALA B C 1
ATOM 2337 O O . ALA B 1 175 ? 87.560 4.563 66.564 1.00 38.55 773 ALA B O 1
ATOM 2339 N N . ALA B 1 176 ? 85.542 3.704 67.079 1.00 39.44 774 ALA B N 1
ATOM 2340 C CA . ALA B 1 176 ? 84.887 4.113 65.822 1.00 39.98 774 ALA B CA 1
ATOM 2341 C C . ALA B 1 176 ? 84.796 5.630 65.593 1.00 40.64 774 ALA B C 1
ATOM 2342 O O . ALA B 1 176 ? 84.842 6.074 64.438 1.00 41.00 774 ALA B O 1
ATOM 2344 N N . ILE B 1 177 ? 84.635 6.403 66.675 1.00 40.79 775 ILE B N 1
ATOM 2345 C CA . ILE B 1 177 ? 84.529 7.875 66.604 1.00 40.40 775 ILE B CA 1
ATOM 2346 C C . ILE B 1 177 ? 85.856 8.651 66.737 1.00 40.62 775 ILE B C 1
ATOM 2347 O O . ILE B 1 177 ? 85.899 9.847 66.456 1.00 39.81 775 ILE B O 1
ATOM 2352 N N . ASN B 1 178 ? 86.916 8.001 67.206 1.00 41.55 776 ASN B N 1
ATOM 2353 C CA . ASN B 1 178 ? 88.206 8.678 67.361 1.00 42.22 776 ASN B CA 1
ATOM 2354 C C . ASN B 1 178 ? 89.110 8.387 66.172 1.00 42.21 776 ASN B C 1
ATOM 2355 O O . ASN B 1 178 ? 88.639 8.307 65.039 1.00 41.38 776 ASN B O 1
#

GO terms:
  GO:0005886 plasma membrane (C, TAS)
  GO:0042802 identical protein binding (F, IPI)
  GO:0005515 protein binding (F, IPI)
  GO:0004888 transmembrane signaling receptor activity (F, TAS)
  GO:0016020 membrane (C, TAS)

Solvent-accessible surface area: 16170 Å² total; per-residue (Å²): 226,75,196,116,69,159,23,83,6,0,1,4,32,2,102,133,20,19,135,28,0,91,95,67,0,18,56,40,16,77,162,103,143,101,33,100,25,0,18,42,70,71,112,11,60,37,69,74,18,3,15,96,1,1,46,19,6,9,69,51,0,115,20,2,0,0,0,0,2,49,58,0,3,100,64,22,14,26,0,15,41,55,14,17,55,156,77,164,142,58,11,20,0,10,17,68,77,20,48,115,195,64,16,49,108,112,16,111,84,2,68,56,53,9,121,146,148,38,44,39,99,38,21,148,42,211,205,124,21,50,124,8,43,32,64,4,160,72,42,32,159,262,120,70,154,27,39,0,0,1,3,25,1,95,139,16,18,137,30,0,82,100,65,0,21,48,28,2,78,142,128,62,62,103,20,110,31,0,17,34,66,79,110,18,58,39,67,71,15,8,13,85,1,0,47,15,6,2,122,45,5,105,26,0,0,2,0,29,0,51,50,2,70,140,46,15,79,33,0,8,31,51,10,20,52,136,84,86,16,104,163,93,120,22,120,53,25,12,29,0,25,17,92,65,49,59,192,230,102,167,148,71,65,37,104,56,25,176,44,212,205,109,25,51,106,9,16,53,74,1,51,78,30,3,116

Radius of gyration: 21.6 Å; Cα contacts (8 Å, |Δi|>4): 371; chains: 2; bounding box: 53×49×52 Å

Nearest PDB structures (foldseek):
  2j67-assembly1_A  TM=1.007E+00  e=3.767E-29  Homo sapiens
  2j67-assembly1_B  TM=9.085E-01  e=9.484E-21  Homo sapiens
  7nuw-assembly1_A  TM=9.159E-01  e=1.532E-19  Homo sapiens
  4om7-assembly1_B  TM=9.370E-01  e=4.151E-18  Homo sapiens
  4w8g-assembly1_A  TM=8.123E-01  e=4.454E-08  Hydra vulgaris